Protein AF-A0AAD7YBC1-F1 (afdb_monomer_lite)

Foldseek 3Di:
DDDDDDDDDDPPPPPPPPFPWDWDADPQGIETWTWAAFPVGDIKIKFAFAAQFDQCDDQNFLHATHGDHRDPDYHYRHDHAWAAWAFDPPDPDPPRDIGTDSRFFGKMKMARDPDDPDDAQEDEDDDDDPLGDDFQDQLQFAQNLQNVLGHMYMGTHFHGDCRQADDPCDNSNHGRNRVSSVVSVVVSPPDPDPDPPPDDDDDDPVVCVVVPVPPPDQDDDDFFPAAPDDDDDDDGRYNPVLSVLRGDNPPDDDDDCVDLSVVLSVLSSQQVSCCSVPVASPPDPPAVDHFDDADPVFQWDWDSPSHTDIHGCPPVVVVVVVVCCCVVPPDPPD

Secondary structure (DSSP, 8-state):
--------------------EEEEE-SS-EEEEEEEE-TTSSEEEEEEEEESB----GGGTTSPP-BPPP-SSEEE-SSPPPPBSEE-TT---TT--EE-BS---EEEEEES-SS-SSPPPEEEEE--STTTS--SSHHHH-STTTGGGS-EEEEE----HHHHH-B-SSSSSBS-HHHHHHHHHHTTS------S------S-HHHHHHTTTTTT--------TTTT--SSSS----TTTTHHHH---TTSPPPPTTSHHHHHHHHHHHHHHHHHHHS-S--SSSSS---PPP-TTT-EEEEESSSEEEEESTTHHHHHHHHHHHHHH-----

Organism: Mythimna separata (NCBI:txid271217)

pLDDT: mean 84.93, std 18.84, range [23.16, 98.56]

Structure (mmCIF, N/CA/C/O backbone):
data_AF-A0AAD7YBC1-F1
#
_entry.id   AF-A0AAD7YBC1-F1
#
loop_
_atom_site.group_PDB
_atom_site.id
_atom_site.type_symbol
_atom_site.label_atom_id
_atom_site.label_alt_id
_atom_site.label_comp_id
_atom_site.label_asym_id
_atom_site.label_entity_id
_atom_site.label_seq_id
_atom_site.pdbx_PDB_ins_code
_atom_site.Cartn_x
_atom_site.Cartn_y
_atom_site.Cartn_z
_atom_site.occupancy
_atom_site.B_iso_or_equiv
_atom_site.auth_seq_id
_atom_site.auth_comp_id
_atom_site.auth_asym_id
_atom_site.auth_atom_id
_atom_site.pdbx_PDB_model_num
ATOM 1 N N . MET A 1 1 ? 27.321 60.130 39.658 1.00 33.19 1 MET A N 1
ATOM 2 C CA . MET A 1 1 ? 28.012 58.895 39.227 1.00 33.19 1 MET A CA 1
ATOM 3 C C . MET A 1 1 ? 27.011 57.760 39.325 1.00 33.19 1 MET A C 1
ATOM 5 O O . MET A 1 1 ? 26.545 57.475 40.418 1.00 33.19 1 MET A O 1
ATOM 9 N N . MET A 1 2 ? 26.566 57.264 38.169 1.00 25.28 2 MET A N 1
ATOM 10 C CA . MET A 1 2 ? 25.459 56.312 38.012 1.00 25.28 2 MET A CA 1
ATOM 11 C C . MET A 1 2 ? 25.796 54.939 38.600 1.00 25.28 2 MET A C 1
ATOM 13 O O . MET A 1 2 ? 26.887 54.425 38.373 1.00 25.28 2 MET A O 1
ATOM 17 N N . PHE A 1 3 ? 24.826 54.343 39.295 1.00 23.16 3 PHE A N 1
ATOM 18 C CA . PHE A 1 3 ? 24.833 52.947 39.720 1.00 23.16 3 PHE A CA 1
ATOM 19 C C . PHE A 1 3 ? 23.514 52.262 39.323 1.00 23.16 3 PHE A C 1
ATOM 21 O O . PHE A 1 3 ? 22.440 52.790 39.593 1.00 23.16 3 PHE A O 1
ATOM 28 N N . LEU A 1 4 ? 23.679 51.053 38.765 1.00 24.98 4 LEU A N 1
ATOM 29 C CA . LEU A 1 4 ? 22.795 49.874 38.724 1.00 24.98 4 LEU A CA 1
ATOM 30 C C . LEU A 1 4 ? 21.461 49.897 37.937 1.00 24.98 4 LEU A C 1
ATOM 32 O O . LEU A 1 4 ? 20.504 50.546 38.347 1.00 24.98 4 LEU A O 1
ATOM 36 N N . ARG A 1 5 ? 21.343 49.000 36.934 1.00 24.52 5 ARG A N 1
ATOM 37 C CA . ARG A 1 5 ? 20.486 47.778 36.933 1.00 24.52 5 ARG A CA 1
ATOM 38 C C . ARG A 1 5 ? 20.531 47.022 35.578 1.00 24.52 5 ARG A C 1
ATOM 40 O O . ARG A 1 5 ? 20.617 47.657 34.540 1.00 24.52 5 ARG A O 1
ATOM 47 N N . SER A 1 6 ? 20.493 45.683 35.683 1.00 27.38 6 SER A N 1
ATOM 48 C CA . SER A 1 6 ? 20.140 44.547 34.784 1.00 27.38 6 SER A CA 1
ATOM 49 C C . SER A 1 6 ? 19.597 44.830 33.359 1.00 27.38 6 SER A C 1
ATOM 51 O O . SER A 1 6 ? 18.989 45.863 33.134 1.00 27.38 6 SER A O 1
ATOM 53 N N . VAL A 1 7 ? 19.721 43.951 32.348 1.00 30.03 7 VAL A N 1
ATOM 54 C CA . VAL A 1 7 ? 19.005 42.660 32.173 1.00 30.03 7 VAL A CA 1
ATOM 55 C C . VAL A 1 7 ? 19.644 41.845 31.023 1.00 30.03 7 VAL A C 1
ATOM 57 O O . VAL A 1 7 ? 19.957 42.394 29.971 1.00 30.03 7 VAL A O 1
ATOM 60 N N . ILE A 1 8 ? 19.796 40.529 31.221 1.00 32.09 8 ILE A N 1
ATOM 61 C CA . ILE A 1 8 ? 20.100 39.522 30.188 1.00 32.09 8 ILE A CA 1
ATOM 62 C C . ILE A 1 8 ? 18.817 39.263 29.387 1.00 32.09 8 ILE A C 1
ATOM 64 O O . ILE A 1 8 ? 17.818 38.847 29.969 1.00 32.09 8 ILE A O 1
ATOM 68 N N . SER A 1 9 ? 18.838 39.503 28.074 1.00 27.94 9 SER A N 1
ATOM 69 C CA . SER A 1 9 ? 17.753 39.111 27.167 1.00 27.94 9 SER A CA 1
ATOM 70 C C . SER A 1 9 ? 18.092 37.761 26.539 1.00 27.94 9 SER A C 1
ATOM 72 O O . SER A 1 9 ? 18.926 37.672 25.639 1.00 27.94 9 SER A O 1
ATOM 74 N N . LEU A 1 10 ? 17.477 36.703 27.067 1.00 28.39 10 LEU A N 1
ATOM 75 C CA . LEU A 1 10 ? 17.438 35.379 26.459 1.00 28.39 10 LEU A CA 1
ATOM 76 C C . LEU A 1 10 ? 16.284 35.398 25.445 1.00 28.39 10 LEU A C 1
ATOM 78 O O . LEU A 1 10 ? 15.119 35.326 25.832 1.00 28.39 10 LEU A O 1
ATOM 82 N N . CYS A 1 11 ? 16.593 35.558 24.156 1.00 28.73 11 CYS A N 1
ATOM 83 C CA . CYS A 1 11 ? 15.607 35.351 23.095 1.00 28.73 11 CYS A CA 1
ATOM 84 C C . CYS A 1 11 ? 15.315 33.853 22.993 1.00 28.73 11 CYS A C 1
ATOM 86 O O . CYS A 1 11 ? 16.065 33.104 22.373 1.00 28.73 11 CYS A O 1
ATOM 88 N N . LEU A 1 12 ? 14.226 33.426 23.630 1.00 32.25 12 LEU A N 1
ATOM 89 C CA . LEU A 1 12 ? 13.580 32.157 23.337 1.00 32.25 12 LEU A CA 1
ATOM 90 C C . LEU A 1 12 ? 12.917 32.314 21.960 1.00 32.25 12 LEU A C 1
ATOM 92 O O . LEU A 1 12 ? 11.892 32.984 21.835 1.00 32.25 12 LEU A O 1
ATOM 96 N N . ALA A 1 13 ? 13.525 31.754 20.917 1.00 31.73 13 ALA A N 1
ATOM 97 C CA . ALA A 1 13 ? 12.828 31.543 19.657 1.00 31.73 13 ALA A CA 1
ATOM 98 C C . ALA A 1 13 ? 11.795 30.433 19.896 1.00 31.73 13 ALA A C 1
ATOM 100 O O . ALA A 1 13 ? 12.114 29.250 19.846 1.00 31.73 13 ALA A O 1
ATOM 101 N N . LEU A 1 14 ? 10.568 30.827 20.234 1.00 32.38 14 LEU A N 1
ATOM 102 C CA . LEU A 1 14 ? 9.406 29.961 20.086 1.00 32.38 14 LEU A CA 1
ATOM 103 C C . LEU A 1 14 ? 9.185 29.792 18.582 1.00 32.38 14 LEU A C 1
ATOM 105 O O . LEU A 1 14 ? 8.675 30.694 17.918 1.00 32.38 14 LEU A O 1
ATOM 109 N N . SER A 1 15 ? 9.613 28.655 18.041 1.00 31.83 15 SER A N 1
ATOM 110 C CA . SER A 1 15 ? 9.090 28.160 16.776 1.00 31.83 15 SER A CA 1
ATOM 111 C C . SER A 1 15 ? 7.627 27.805 17.023 1.00 31.83 15 SER A C 1
ATOM 113 O O . SER A 1 15 ? 7.295 26.810 17.658 1.00 31.83 15 SER A O 1
ATOM 115 N N . VAL A 1 16 ? 6.734 28.690 16.589 1.00 32.28 16 VAL A N 1
ATOM 116 C CA . VAL A 1 16 ? 5.313 28.373 16.489 1.00 32.28 16 VAL A CA 1
ATOM 117 C C . VAL A 1 16 ? 5.182 27.524 15.232 1.00 32.28 16 VAL A C 1
ATOM 119 O O . VAL A 1 16 ? 5.100 28.059 14.130 1.00 32.28 16 VAL A O 1
ATOM 122 N N . THR A 1 17 ? 5.224 26.200 15.376 1.00 37.84 17 THR A N 1
ATOM 123 C CA . THR A 1 17 ? 4.717 25.302 14.338 1.00 37.84 17 THR A CA 1
ATOM 124 C C . THR A 1 17 ? 3.203 25.481 14.324 1.00 37.84 17 THR A C 1
ATOM 126 O O . THR A 1 17 ? 2.473 24.937 15.148 1.00 37.84 17 THR A O 1
ATOM 129 N N . SER A 1 18 ? 2.713 26.352 13.446 1.00 42.12 18 SER A N 1
ATOM 130 C CA . SER A 1 18 ? 1.278 26.473 13.208 1.00 42.12 18 SER A CA 1
ATOM 131 C C . SER A 1 18 ? 0.838 25.240 12.424 1.00 42.12 18 SER A C 1
ATOM 133 O O . SER A 1 18 ? 0.789 25.293 11.197 1.00 42.12 18 SER A O 1
ATOM 135 N N . SER A 1 19 ? 0.535 24.129 13.105 1.00 53.09 19 SER A N 1
ATOM 136 C CA . SER A 1 19 ? -0.196 23.032 12.467 1.00 53.09 19 SER A CA 1
ATOM 137 C C . SER A 1 19 ? -1.555 23.595 12.063 1.00 53.09 19 SER A C 1
ATOM 139 O O . SER A 1 19 ? -2.405 23.875 12.916 1.00 53.09 19 SER A O 1
ATOM 141 N N . THR A 1 20 ? -1.745 23.859 10.774 1.00 68.38 20 THR A N 1
ATOM 142 C CA . THR A 1 20 ? -3.050 24.291 10.280 1.00 68.38 20 THR A CA 1
ATOM 143 C C . THR A 1 20 ? -3.984 23.102 10.453 1.00 68.38 20 THR A C 1
ATOM 145 O O . THR A 1 20 ? -3.765 22.049 9.865 1.00 68.38 20 THR A O 1
ATOM 148 N N . VAL A 1 21 ? -4.966 23.250 11.338 1.00 73.44 21 VAL A N 1
ATOM 149 C CA . VAL A 1 21 ? -5.981 22.232 11.609 1.00 73.44 21 VAL A CA 1
ATOM 150 C C . VAL A 1 21 ? -6.846 22.066 10.361 1.00 73.44 21 VAL A C 1
ATOM 152 O O . VAL A 1 21 ? -7.378 23.056 9.855 1.00 73.44 21 VAL A O 1
ATOM 155 N N . VAL A 1 22 ? -6.993 20.834 9.871 1.00 91.69 22 VAL A N 1
ATOM 156 C CA . VAL A 1 22 ? -7.759 20.528 8.654 1.00 91.69 22 VAL A CA 1
ATOM 157 C C . VAL A 1 22 ? -8.871 19.558 9.010 1.00 91.69 22 VAL A C 1
ATOM 159 O O . VAL A 1 22 ? -8.610 18.473 9.520 1.00 91.69 22 VAL A O 1
ATOM 162 N N . GLN A 1 23 ? -10.119 19.954 8.755 1.00 95.50 23 GLN A N 1
ATOM 163 C CA . GLN A 1 23 ? -11.289 19.138 9.065 1.00 95.50 23 GLN A CA 1
ATOM 164 C C . GLN A 1 23 ? -12.006 18.685 7.796 1.00 95.50 23 GLN A C 1
ATOM 166 O O . GLN A 1 23 ? -12.307 19.500 6.924 1.00 95.50 23 GLN A O 1
ATOM 171 N N . VAL A 1 24 ? -12.315 17.391 7.722 1.00 93.38 24 VAL A N 1
ATOM 172 C CA . VAL A 1 24 ? -13.039 16.764 6.608 1.00 93.38 24 VAL A CA 1
ATOM 173 C C . VAL A 1 24 ? -14.254 16.025 7.159 1.00 93.38 24 VAL A C 1
ATOM 175 O O . VAL A 1 24 ? -14.188 15.385 8.208 1.00 93.38 24 VAL A O 1
ATOM 178 N N . ARG A 1 25 ? -15.392 16.136 6.467 1.00 92.50 25 ARG A N 1
ATOM 179 C CA . ARG A 1 25 ? -16.616 15.400 6.802 1.00 92.50 25 ARG A CA 1
ATOM 180 C C . ARG A 1 25 ? -16.673 14.105 5.993 1.00 92.50 25 ARG A C 1
ATOM 182 O O . ARG A 1 25 ? -16.645 14.161 4.770 1.00 92.50 25 ARG A O 1
ATOM 189 N N . VAL A 1 26 ? -16.812 12.987 6.697 1.00 88.88 26 VAL A N 1
ATOM 190 C CA . VAL A 1 26 ? -17.071 11.643 6.160 1.00 88.88 26 VAL A CA 1
ATOM 191 C C . VAL A 1 26 ? -18.466 11.171 6.594 1.00 88.88 26 VAL A C 1
ATOM 193 O O . VAL A 1 26 ? -19.178 11.899 7.298 1.00 88.88 26 VAL A O 1
ATOM 196 N N . ASN A 1 27 ? -18.882 9.975 6.173 1.00 85.06 27 ASN A N 1
ATOM 197 C CA . ASN A 1 27 ? -20.201 9.427 6.508 1.00 85.06 27 ASN A CA 1
ATOM 198 C C . ASN A 1 27 ? -20.366 9.213 8.021 1.00 85.06 27 ASN A C 1
ATOM 200 O O . ASN A 1 27 ? -21.425 9.491 8.584 1.00 85.06 27 ASN A O 1
ATOM 204 N N . GLU A 1 28 ? -19.296 8.786 8.687 1.00 90.06 28 GLU A N 1
ATOM 205 C CA . GLU A 1 28 ? -19.275 8.438 10.103 1.00 90.06 28 GLU A CA 1
ATOM 206 C C . GLU A 1 28 ? -19.092 9.662 11.016 1.00 90.06 28 GLU A C 1
ATOM 208 O O . GLU A 1 28 ? -19.374 9.581 12.209 1.00 90.06 28 GLU A O 1
ATOM 213 N N . GLY A 1 29 ? -18.659 10.817 10.496 1.00 94.12 29 GLY A N 1
ATOM 214 C CA . GLY A 1 29 ? -18.461 12.016 11.312 1.00 94.12 29 GLY A CA 1
ATOM 215 C C . GLY A 1 2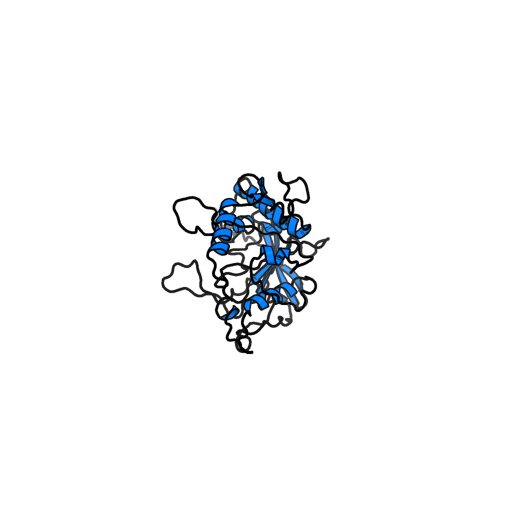9 ? -17.505 13.045 10.713 1.00 94.12 29 GLY A C 1
ATOM 216 O O . GLY A 1 29 ? -17.331 13.143 9.501 1.00 94.12 29 GLY A O 1
ATOM 217 N N . ILE A 1 30 ? -16.907 13.871 11.576 1.00 97.19 30 ILE A N 1
ATOM 218 C CA . ILE A 1 30 ? -15.866 14.835 11.189 1.00 97.19 30 ILE A CA 1
ATOM 219 C C . ILE A 1 30 ? -14.514 14.307 11.670 1.00 97.19 30 ILE A C 1
ATOM 221 O O . ILE A 1 30 ? -14.384 13.928 12.837 1.00 97.19 30 ILE A O 1
ATOM 225 N N . LEU A 1 31 ? -13.527 14.308 10.780 1.00 96.81 31 LEU A N 1
ATOM 226 C CA . LEU A 1 31 ? -12.125 14.011 11.062 1.00 96.81 31 LEU A CA 1
ATOM 227 C C . LEU A 1 31 ? -11.328 15.309 11.128 1.00 96.81 31 LEU A C 1
ATOM 229 O O . LEU A 1 31 ? -11.572 16.220 10.340 1.00 96.81 31 LEU A O 1
ATOM 233 N N . GLU A 1 32 ? -10.361 15.371 12.034 1.00 97.94 32 GLU A N 1
ATOM 234 C CA . GLU A 1 32 ? -9.361 16.430 12.118 1.00 97.94 32 GLU A CA 1
ATOM 235 C C . GLU A 1 32 ? -7.974 15.851 11.855 1.00 97.94 32 GLU A C 1
ATOM 237 O O . GLU A 1 32 ? -7.426 15.158 12.711 1.00 97.94 32 GLU A O 1
ATOM 242 N N . GLY A 1 33 ? -7.429 16.147 10.680 1.00 96.88 33 GLY A N 1
ATOM 243 C CA . GLY A 1 33 ? -6.064 15.816 10.285 1.00 96.88 33 GLY A CA 1
ATOM 244 C C . GLY A 1 33 ? -5.133 17.021 10.388 1.00 96.88 33 GLY A C 1
ATOM 245 O O . GLY A 1 33 ? -5.416 18.010 11.078 1.00 96.88 33 GLY A O 1
ATOM 246 N N . GLU A 1 34 ? -4.023 16.954 9.664 1.00 95.94 34 GLU A N 1
ATOM 247 C CA . GLU A 1 34 ? -2.992 17.990 9.663 1.00 95.94 34 GLU A CA 1
ATOM 248 C C . GLU A 1 34 ? -2.410 18.235 8.266 1.00 95.94 34 GLU A C 1
ATOM 250 O O . GLU A 1 34 ? -2.417 17.363 7.399 1.00 95.94 34 GLU A O 1
ATOM 255 N N . LEU A 1 35 ? -1.917 19.457 8.053 1.00 96.75 35 LEU A N 1
ATOM 256 C CA . LEU A 1 35 ? -1.060 19.798 6.922 1.00 96.75 35 LEU A CA 1
ATOM 257 C C . LEU A 1 35 ? 0.399 19.556 7.325 1.00 96.75 35 LEU A C 1
ATOM 259 O O . LEU A 1 35 ? 0.879 20.160 8.286 1.00 96.75 35 LEU A O 1
ATOM 263 N N . VAL A 1 36 ? 1.089 18.703 6.578 1.00 95.81 36 VAL A N 1
ATOM 264 C CA . VAL A 1 36 ? 2.450 18.237 6.848 1.00 95.81 36 VAL A CA 1
ATOM 265 C C . VAL A 1 36 ? 3.403 18.758 5.777 1.00 95.81 36 VAL A C 1
ATOM 267 O O . VAL A 1 36 ? 3.127 18.648 4.580 1.00 95.81 36 VAL A O 1
ATOM 270 N N . ASP A 1 37 ? 4.547 19.292 6.203 1.00 95.69 37 ASP A N 1
ATOM 271 C CA . ASP A 1 37 ? 5.648 19.637 5.304 1.00 95.69 37 ASP A CA 1
ATOM 272 C C . ASP A 1 37 ? 6.293 18.361 4.750 1.00 95.69 37 ASP A C 1
ATOM 274 O O . ASP A 1 37 ? 6.633 17.432 5.487 1.00 95.69 37 ASP A O 1
ATOM 278 N N . ASN A 1 38 ? 6.491 18.309 3.435 1.00 95.06 38 ASN A N 1
ATOM 279 C CA . ASN A 1 38 ? 7.191 17.206 2.798 1.00 95.06 38 ASN A CA 1
ATOM 280 C C . ASN A 1 38 ? 8.689 17.526 2.720 1.00 95.06 38 ASN A C 1
ATOM 282 O O . ASN A 1 38 ? 9.091 18.517 2.112 1.00 95.06 38 ASN A O 1
ATOM 286 N N . GLU A 1 39 ? 9.529 16.662 3.291 1.00 92.38 39 GLU A N 1
ATOM 287 C CA . GLU A 1 39 ? 10.995 16.794 3.251 1.00 92.38 39 GLU A CA 1
ATOM 288 C C . GLU A 1 39 ? 11.557 16.786 1.825 1.00 92.38 39 GLU A C 1
ATOM 290 O O . GLU A 1 39 ? 12.625 17.343 1.579 1.00 92.38 39 GLU A O 1
ATOM 295 N N . TYR A 1 40 ? 10.812 16.219 0.875 1.00 93.38 40 TYR A N 1
ATOM 296 C CA . TYR A 1 40 ? 11.138 16.249 -0.544 1.00 93.38 40 TYR A CA 1
ATOM 297 C C . TYR A 1 40 ? 10.487 17.422 -1.310 1.00 93.38 40 TYR A C 1
ATOM 299 O O . TYR A 1 40 ? 10.475 17.441 -2.542 1.00 93.38 40 TYR A O 1
ATOM 307 N N . GLY A 1 41 ? 9.943 18.405 -0.587 1.00 92.00 41 GLY A N 1
ATOM 308 C CA . GLY A 1 41 ? 9.345 19.628 -1.117 1.00 92.00 41 GLY A CA 1
ATOM 309 C C . GLY A 1 41 ? 7.815 19.605 -1.184 1.00 92.00 41 GLY A C 1
ATOM 310 O O . GLY A 1 41 ? 7.197 18.603 -1.541 1.00 92.00 41 GLY A O 1
ATOM 311 N N . GLY A 1 42 ? 7.208 20.757 -0.882 1.00 94.25 42 GLY A N 1
ATOM 312 C CA . GLY A 1 42 ? 5.755 20.935 -0.840 1.00 94.25 42 GLY A CA 1
ATOM 313 C C . GLY A 1 42 ? 5.141 20.527 0.500 1.00 94.25 42 GLY A C 1
ATOM 314 O O . GLY A 1 42 ? 5.840 20.358 1.497 1.00 94.25 42 GLY A O 1
ATOM 315 N N . THR A 1 43 ? 3.820 20.383 0.512 1.00 96.56 43 THR A N 1
ATOM 316 C CA . THR A 1 43 ? 3.033 19.964 1.678 1.00 96.56 43 THR A CA 1
ATOM 317 C C . THR A 1 43 ? 1.988 18.940 1.257 1.00 96.56 43 THR A C 1
ATOM 319 O O . THR A 1 43 ? 1.590 18.913 0.095 1.00 96.56 43 THR A O 1
ATOM 322 N N . TYR A 1 44 ? 1.506 18.137 2.196 1.00 97.00 44 TYR A N 1
ATOM 323 C CA . TYR A 1 44 ? 0.378 17.228 1.995 1.00 97.00 44 TYR A CA 1
ATOM 324 C C . TYR A 1 44 ? -0.487 17.170 3.252 1.00 97.00 44 TYR A C 1
ATOM 326 O O . TYR A 1 44 ? -0.050 17.546 4.336 1.00 97.00 44 TYR A O 1
ATOM 334 N N . PHE A 1 45 ? -1.718 16.702 3.114 1.00 97.62 45 PHE A N 1
ATOM 335 C CA . PHE A 1 45 ? -2.635 16.473 4.220 1.00 97.62 45 PHE A CA 1
ATOM 336 C C . PHE A 1 45 ? -2.544 15.021 4.685 1.00 97.62 45 PHE A C 1
ATOM 338 O O . PHE A 1 45 ? -2.533 14.113 3.850 1.00 97.62 45 PHE A O 1
ATOM 345 N N . SER A 1 46 ? -2.513 14.798 5.997 1.00 97.38 46 SER A N 1
ATOM 346 C CA . SER A 1 46 ? -2.564 13.468 6.608 1.00 97.38 46 SER A CA 1
ATOM 347 C C . SER A 1 46 ? -3.782 13.323 7.521 1.00 97.38 46 SER A C 1
ATOM 349 O O . SER A 1 46 ? -4.161 14.241 8.254 1.00 97.38 46 SER A O 1
ATOM 351 N N . PHE A 1 47 ? -4.389 12.138 7.475 1.00 98.06 47 PHE A N 1
ATOM 352 C CA . PHE A 1 47 ? -5.433 11.693 8.389 1.00 98.06 47 PHE A CA 1
ATOM 353 C C . PHE A 1 47 ? -5.112 10.263 8.825 1.00 98.06 47 PHE A C 1
ATOM 355 O O . PHE A 1 47 ? -5.100 9.347 8.010 1.00 98.06 47 PHE A O 1
ATOM 362 N N . LEU A 1 48 ? -4.818 10.067 10.101 1.00 98.38 48 LEU A N 1
ATOM 363 C CA . LEU A 1 48 ? -4.263 8.838 10.661 1.00 98.38 48 LEU A CA 1
ATOM 364 C C . LEU A 1 48 ? -5.253 8.186 11.629 1.00 98.38 48 LEU A C 1
ATOM 366 O O . LEU A 1 48 ? -6.058 8.876 12.256 1.00 98.38 48 LEU A O 1
ATOM 370 N N . GLY A 1 49 ? -5.194 6.860 11.769 1.00 98.06 49 GLY A N 1
ATOM 371 C CA . GLY A 1 49 ? -5.964 6.153 12.800 1.00 98.06 49 GLY A CA 1
ATOM 372 C C . GLY A 1 49 ? -7.487 6.252 12.631 1.00 98.06 49 GLY A C 1
ATOM 373 O O . GLY A 1 49 ? -8.230 6.339 13.618 1.00 98.06 49 GLY A O 1
ATOM 374 N N . ILE A 1 50 ? -7.972 6.257 11.386 1.00 98.00 50 ILE A N 1
ATOM 375 C CA . ILE A 1 50 ? -9.403 6.320 11.070 1.00 98.00 50 ILE A CA 1
ATOM 376 C C . ILE A 1 50 ? -10.001 4.909 11.189 1.00 98.00 50 ILE A C 1
ATOM 378 O O . ILE A 1 50 ? -9.549 4.014 10.477 1.00 98.00 50 ILE A O 1
ATOM 382 N N . PRO A 1 51 ? -10.998 4.666 12.059 1.00 97.44 51 PRO A N 1
ATOM 383 C CA . PRO A 1 51 ? -11.596 3.344 12.206 1.00 97.44 51 PRO A CA 1
ATOM 384 C C . PRO A 1 51 ? -12.498 3.032 11.011 1.00 97.44 51 PRO A C 1
ATOM 386 O O . PRO A 1 51 ? -13.499 3.719 10.791 1.00 97.44 51 PRO A O 1
ATOM 389 N N . TYR A 1 52 ? -12.186 1.967 10.276 1.00 96.12 52 TYR A N 1
ATOM 390 C CA . TYR A 1 52 ? -13.052 1.473 9.199 1.00 96.12 52 TYR A CA 1
ATOM 391 C C . TYR A 1 52 ? -13.990 0.349 9.665 1.00 96.12 52 TYR A C 1
ATOM 393 O O . TYR A 1 52 ? -14.969 0.025 8.994 1.00 96.12 52 TYR A O 1
ATOM 401 N N . ALA A 1 53 ? -13.731 -0.225 10.842 1.00 96.44 53 ALA A N 1
ATOM 402 C CA . ALA A 1 53 ? -14.550 -1.271 11.436 1.00 96.44 53 ALA A CA 1
ATOM 403 C C . ALA A 1 53 ? -14.724 -1.070 12.947 1.00 96.44 53 ALA A C 1
ATOM 405 O O . ALA A 1 53 ? -14.014 -0.293 13.586 1.00 96.44 53 ALA A O 1
ATOM 406 N N . GLN A 1 54 ? -15.685 -1.785 13.528 1.00 97.44 54 GLN A N 1
ATOM 407 C CA . GLN A 1 54 ? -15.776 -1.945 14.978 1.00 97.44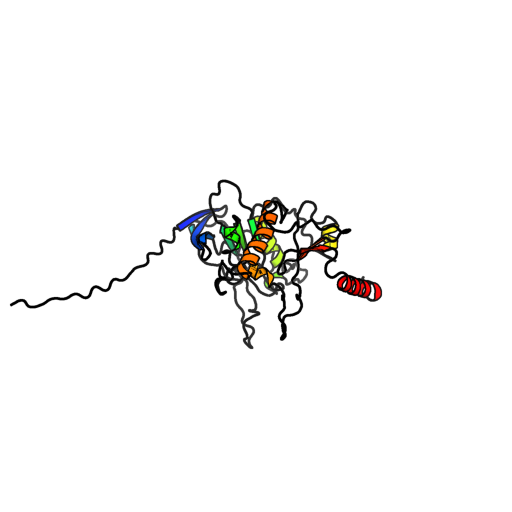 54 GLN A CA 1
ATOM 408 C C . GLN A 1 54 ? -14.590 -2.769 15.506 1.00 97.44 54 GLN A C 1
ATOM 410 O O . GLN A 1 54 ? -14.137 -3.679 14.806 1.00 97.44 54 GLN A O 1
ATOM 415 N N . PRO A 1 55 ? -14.131 -2.521 16.749 1.00 98.12 55 PRO A N 1
ATOM 416 C CA . PRO A 1 55 ? -13.064 -3.306 17.360 1.00 98.12 55 PRO A CA 1
ATOM 417 C C . PRO A 1 55 ? -13.411 -4.808 17.372 1.00 98.12 55 PRO A C 1
ATOM 419 O O . PRO A 1 55 ? -14.429 -5.185 17.962 1.00 98.12 55 PRO A O 1
ATOM 422 N N . PRO A 1 56 ? -12.596 -5.690 16.764 1.00 97.62 56 PRO A N 1
ATOM 423 C CA . PRO A 1 56 ? -12.871 -7.124 16.652 1.00 97.62 56 PRO A CA 1
ATOM 424 C C . PRO A 1 56 ? -12.547 -7.890 17.951 1.00 97.62 56 PRO A C 1
ATOM 426 O O . PRO A 1 56 ? -11.924 -8.950 17.935 1.00 97.62 56 PRO A O 1
ATOM 429 N N . VAL A 1 57 ? -12.976 -7.351 19.092 1.00 97.94 57 VAL A N 1
ATOM 430 C CA . VAL A 1 57 ? -12.726 -7.880 20.440 1.00 97.94 57 VAL A CA 1
ATOM 431 C C . VAL A 1 57 ? -13.920 -8.668 20.973 1.00 97.94 57 VAL A C 1
ATOM 433 O O . VAL A 1 57 ? -15.055 -8.512 20.520 1.00 97.94 57 VAL A O 1
ATOM 436 N N . GLY A 1 58 ? -13.682 -9.500 21.992 1.00 96.25 58 GLY A N 1
ATOM 437 C CA . GLY A 1 58 ? -14.747 -10.228 22.687 1.00 96.25 58 GLY A CA 1
ATOM 438 C C . GLY A 1 58 ? -15.554 -11.109 21.732 1.00 96.25 58 GLY A C 1
ATOM 439 O O . GLY A 1 58 ? -14.989 -11.969 21.062 1.00 96.25 58 GLY A O 1
ATOM 440 N N . ASP A 1 59 ? -16.864 -10.873 21.649 1.00 96.00 59 ASP A N 1
ATOM 441 C CA . ASP A 1 59 ? -17.779 -11.655 20.806 1.00 96.00 59 ASP A CA 1
ATOM 442 C C . ASP A 1 59 ? -17.564 -11.451 19.297 1.00 96.00 59 ASP A C 1
ATOM 444 O O . ASP A 1 59 ? -18.100 -12.234 18.508 1.00 96.00 59 ASP A O 1
ATOM 448 N N . LEU A 1 60 ? -16.811 -10.421 18.890 1.00 97.06 60 LEU A N 1
ATOM 449 C CA . LEU A 1 60 ? -16.427 -10.163 17.496 1.00 97.06 60 LEU A CA 1
ATOM 450 C C . LEU A 1 60 ? -15.088 -10.811 17.114 1.00 97.06 60 LEU A C 1
ATOM 452 O O . LEU A 1 60 ? -14.726 -10.817 15.934 1.00 97.06 60 LEU A O 1
ATOM 456 N N . ARG A 1 61 ? -14.362 -11.392 18.079 1.00 97.50 61 ARG A N 1
ATOM 457 C CA . ARG A 1 61 ? -13.096 -12.079 17.808 1.00 97.50 61 ARG A CA 1
ATOM 458 C C . ARG A 1 61 ? -13.319 -13.227 16.819 1.00 97.50 61 ARG A C 1
ATOM 460 O O . ARG A 1 61 ? -14.285 -13.973 16.950 1.00 97.50 61 ARG A O 1
ATOM 467 N N . PHE A 1 62 ? -12.424 -13.348 15.835 1.00 96.62 62 PHE A N 1
ATOM 468 C CA . PHE A 1 62 ? -12.456 -14.314 14.716 1.00 96.62 62 PHE A CA 1
ATOM 469 C C . PHE A 1 62 ? -13.604 -14.169 13.705 1.00 96.62 62 PHE A C 1
ATOM 471 O O . PHE A 1 62 ? -13.583 -14.817 12.659 1.00 96.62 62 PHE A O 1
ATOM 478 N N . LYS A 1 63 ? -14.597 -13.315 13.969 1.00 95.00 63 LYS A N 1
ATOM 479 C CA . LYS A 1 63 ? -15.737 -13.114 13.069 1.00 95.00 63 LYS A CA 1
ATOM 480 C C . LYS A 1 63 ? -15.419 -12.105 11.973 1.00 95.00 63 LYS A C 1
ATOM 482 O O . LYS A 1 63 ? -14.463 -11.333 12.072 1.00 95.00 63 LYS A O 1
ATOM 487 N N . ALA A 1 64 ? -16.258 -12.089 10.938 1.00 94.81 64 ALA A N 1
ATOM 488 C CA . ALA A 1 64 ? -16.234 -11.041 9.924 1.00 94.81 64 ALA A CA 1
ATOM 489 C C . ALA A 1 64 ? -16.340 -9.649 10.585 1.00 94.81 64 ALA A C 1
ATOM 491 O O . ALA A 1 64 ? -17.137 -9.488 11.521 1.00 94.81 64 ALA A O 1
ATOM 492 N N . PRO A 1 65 ? -15.548 -8.663 10.132 1.00 96.25 65 PRO A N 1
ATOM 493 C CA . PRO A 1 65 ? -15.584 -7.325 10.698 1.00 96.25 65 PRO A CA 1
ATOM 494 C C . PRO A 1 65 ? -16.949 -6.682 10.465 1.00 96.25 65 PRO A C 1
ATOM 496 O O . PRO A 1 65 ? -17.669 -7.012 9.522 1.00 96.25 65 PRO A O 1
ATOM 499 N N . GLN A 1 66 ? -17.303 -5.756 11.347 1.00 94.69 66 GLN A N 1
ATOM 500 C CA . GLN A 1 66 ? -18.530 -4.976 11.234 1.00 94.69 66 GLN A CA 1
ATOM 501 C C . GLN A 1 66 ? -18.172 -3.528 10.901 1.00 94.69 66 GLN A C 1
ATOM 503 O O . GLN A 1 66 ? -17.206 -3.029 11.483 1.00 94.69 66 GLN A O 1
ATOM 508 N N . PRO A 1 67 ? -18.931 -2.840 10.026 1.00 92.00 67 PRO A N 1
ATOM 509 C CA . PRO A 1 67 ? -18.699 -1.430 9.720 1.00 92.00 67 PRO A CA 1
ATOM 510 C C . PRO A 1 67 ? -18.601 -0.575 10.985 1.00 92.00 67 PRO A C 1
ATOM 512 O O . PRO A 1 67 ? -19.321 -0.819 11.965 1.00 92.00 67 PRO A O 1
ATOM 515 N N . SER A 1 68 ? -17.711 0.420 10.966 1.00 92.56 68 SER A N 1
ATOM 516 C CA . SER A 1 68 ? -17.572 1.360 12.076 1.00 92.56 68 SER A CA 1
ATOM 517 C C . SER A 1 68 ? -18.874 2.135 12.312 1.00 92.56 68 SER A C 1
ATOM 519 O O . SER A 1 68 ? -19.692 2.352 11.418 1.00 92.56 68 SER A O 1
ATOM 521 N N . THR A 1 69 ? -19.114 2.511 13.568 1.00 91.00 69 THR A N 1
ATOM 522 C CA . THR A 1 69 ? -20.294 3.296 13.939 1.00 91.00 69 THR A CA 1
ATOM 523 C C . THR A 1 69 ? -19.995 4.789 13.830 1.00 91.00 69 THR A C 1
ATOM 525 O O . THR A 1 69 ? -18.909 5.201 14.254 1.00 91.00 69 THR A O 1
ATOM 528 N N . PRO A 1 70 ? -20.957 5.617 13.383 1.00 94.12 70 PRO A N 1
ATOM 529 C CA . PRO A 1 70 ? -20.800 7.063 13.415 1.00 94.12 70 PRO A CA 1
ATOM 530 C C . PRO A 1 70 ? -20.446 7.589 14.810 1.00 94.12 70 PRO A C 1
ATOM 532 O O . PRO A 1 70 ? -20.926 7.070 15.821 1.00 94.12 70 PRO A O 1
ATOM 535 N N . TRP A 1 71 ? -19.632 8.642 14.864 1.00 95.56 71 TRP A N 1
ATOM 536 C CA . TRP A 1 71 ? -19.241 9.324 16.095 1.00 95.56 71 TRP A CA 1
ATOM 537 C C . TRP A 1 71 ? -19.787 10.751 16.151 1.00 95.56 71 TRP A C 1
ATOM 539 O O . TRP A 1 71 ? -19.999 11.420 15.138 1.00 95.56 71 TRP A O 1
ATOM 549 N N . GLU A 1 72 ? -19.994 11.246 17.370 1.00 96.12 72 GLU A N 1
ATOM 550 C CA . GLU A 1 72 ? -20.345 12.645 17.602 1.00 96.12 72 GLU A CA 1
ATOM 551 C C . GLU A 1 72 ? -19.089 13.521 17.713 1.00 96.12 72 GLU A C 1
ATOM 553 O O . GLU A 1 72 ? -18.050 13.105 18.226 1.00 96.12 72 GLU A O 1
ATOM 558 N N . GLY A 1 73 ? -19.201 14.771 17.263 1.00 96.31 73 GLY A N 1
ATOM 559 C CA . GLY A 1 73 ? -18.120 15.751 17.348 1.00 96.31 73 GLY A CA 1
ATOM 560 C C . GLY A 1 73 ? -17.031 15.572 16.287 1.00 96.31 73 GLY A C 1
ATOM 561 O O . GLY A 1 73 ? -17.291 15.136 15.166 1.00 96.31 73 GLY A O 1
ATOM 562 N N . VAL A 1 74 ? -15.816 15.993 16.641 1.00 97.50 74 VAL A N 1
ATOM 563 C CA . VAL A 1 74 ? -14.631 15.963 15.776 1.00 97.50 74 VAL A CA 1
ATOM 564 C C . VAL A 1 74 ? -13.672 14.908 16.314 1.00 97.50 74 VAL A C 1
ATOM 566 O O . VAL A 1 74 ? -13.254 14.985 17.470 1.00 97.50 74 VAL A O 1
ATOM 569 N N . ARG A 1 75 ? -13.322 13.926 15.484 1.00 97.12 75 ARG A N 1
ATOM 570 C CA . ARG A 1 75 ? -12.358 12.878 15.822 1.00 97.12 75 ARG A CA 1
ATOM 571 C C . ARG A 1 75 ? -10.952 13.326 15.438 1.00 97.12 75 ARG A C 1
ATOM 573 O O . ARG A 1 75 ? -10.723 13.733 14.304 1.00 97.12 75 ARG A O 1
ATOM 580 N N . ASN A 1 76 ? -10.017 13.216 16.377 1.00 97.31 76 ASN A N 1
ATOM 581 C CA . ASN A 1 76 ? -8.599 13.430 16.109 1.00 97.31 76 ASN A CA 1
ATOM 582 C C . ASN A 1 76 ? -8.078 12.313 15.188 1.00 97.31 76 ASN A C 1
ATOM 584 O O . ASN A 1 76 ? -8.195 11.139 15.535 1.00 97.31 76 ASN A O 1
ATOM 588 N N . ALA A 1 77 ? -7.529 12.701 14.040 1.00 97.75 77 ALA A N 1
ATOM 589 C CA . ALA A 1 77 ? -6.908 11.838 13.046 1.00 97.75 77 ALA A CA 1
ATOM 590 C C . ALA A 1 77 ? -5.465 12.294 12.755 1.00 97.75 77 ALA A C 1
ATOM 592 O O . ALA A 1 77 ? -5.043 12.367 11.607 1.00 97.75 77 ALA A O 1
ATOM 593 N N . LYS A 1 78 ? -4.710 12.663 13.795 1.00 97.12 78 LYS A N 1
ATOM 594 C CA . LYS A 1 78 ? -3.293 13.078 13.710 1.00 97.12 78 LYS A CA 1
ATOM 595 C C . LYS A 1 78 ? -2.343 12.052 14.329 1.00 97.12 78 LYS A C 1
ATOM 597 O O . LYS A 1 78 ? -1.136 12.249 14.360 1.00 97.12 78 LYS A O 1
ATOM 602 N N . GLU A 1 79 ? -2.887 10.962 14.856 1.00 97.12 79 GLU A N 1
ATOM 603 C CA . GLU A 1 79 ? -2.132 9.893 15.498 1.00 97.12 79 GLU A CA 1
ATOM 604 C C . GLU A 1 79 ? -2.539 8.558 14.884 1.00 97.12 79 GLU A C 1
ATOM 606 O O . GLU A 1 79 ? -3.710 8.332 14.574 1.00 97.12 79 GLU A O 1
ATOM 611 N N . PHE A 1 80 ? -1.567 7.670 14.701 1.00 98.06 80 PHE A N 1
ATOM 612 C CA . PHE A 1 80 ? -1.851 6.323 14.232 1.00 98.06 80 PHE A CA 1
ATOM 613 C C . PHE A 1 80 ? -2.670 5.554 15.269 1.00 98.06 80 PHE A C 1
ATOM 615 O O . PHE A 1 80 ? -2.406 5.624 16.470 1.00 98.06 80 PHE A O 1
ATOM 622 N N . GLY A 1 81 ? -3.624 4.761 14.783 1.00 97.00 81 GLY A N 1
ATOM 623 C CA . GLY A 1 81 ? -4.231 3.705 15.585 1.00 97.00 81 GLY A CA 1
ATOM 624 C C . GLY A 1 81 ? -3.226 2.588 15.876 1.00 97.00 81 GLY A C 1
ATOM 625 O O . GLY A 1 81 ? -2.174 2.485 15.232 1.00 97.00 81 GLY A O 1
ATOM 626 N N . SER A 1 82 ? -3.563 1.728 16.835 1.00 97.44 82 SER A N 1
ATOM 627 C CA . SER A 1 82 ? -2.756 0.553 17.162 1.00 97.44 82 SER A CA 1
ATOM 628 C C . SER A 1 82 ? -2.585 -0.360 15.946 1.00 97.44 82 SER A C 1
ATOM 630 O O . SER A 1 82 ? -3.531 -0.597 15.192 1.00 97.44 82 SER A O 1
ATOM 632 N N . LYS A 1 83 ? -1.378 -0.911 15.778 1.00 96.81 83 LYS A N 1
ATOM 633 C CA . LYS A 1 83 ? -1.145 -2.064 14.896 1.00 96.81 83 LYS A CA 1
ATOM 634 C C . LYS A 1 83 ? -1.954 -3.261 15.398 1.00 96.81 83 LYS A C 1
ATOM 636 O O . LYS A 1 83 ? -2.259 -3.341 16.591 1.00 96.81 83 LYS A O 1
ATOM 641 N N . CYS A 1 84 ? -2.263 -4.210 14.520 1.00 97.94 84 CYS A N 1
ATOM 642 C CA . CYS A 1 84 ? -2.887 -5.456 14.956 1.00 97.94 84 CYS A CA 1
ATOM 643 C C . CYS A 1 84 ? -1.919 -6.303 15.776 1.00 97.94 84 CYS A C 1
ATOM 645 O O . CYS A 1 84 ? -0.711 -6.256 15.549 1.00 97.94 84 CYS A O 1
ATOM 647 N N . THR A 1 85 ? -2.463 -7.061 16.731 1.00 96.31 85 THR A N 1
ATOM 648 C CA . THR A 1 85 ? -1.682 -7.975 17.575 1.00 96.31 85 THR A CA 1
ATOM 649 C C . THR A 1 85 ? -0.831 -8.902 16.710 1.00 96.31 85 THR A C 1
ATOM 651 O O . THR A 1 85 ? -1.372 -9.643 15.890 1.00 96.31 85 THR A O 1
ATOM 654 N N . GLN A 1 86 ? 0.485 -8.866 16.906 1.00 94.31 86 GLN A N 1
ATOM 655 C CA . GLN A 1 86 ? 1.442 -9.579 16.061 1.00 94.31 86 GLN A CA 1
ATOM 656 C C . GLN A 1 86 ? 2.755 -9.875 16.791 1.00 94.31 86 GLN A C 1
ATOM 658 O O . GLN A 1 86 ? 3.008 -9.366 17.889 1.00 94.31 86 GLN A O 1
ATOM 663 N N . TYR A 1 87 ? 3.587 -10.705 16.166 1.00 88.81 87 TYR A N 1
ATOM 664 C CA . TYR A 1 87 ? 4.991 -10.864 16.530 1.00 88.81 87 TYR A CA 1
ATOM 665 C C . TYR A 1 87 ? 5.845 -9.827 15.800 1.00 88.81 87 TYR A C 1
ATOM 667 O O . TYR A 1 87 ? 5.654 -9.586 14.611 1.00 88.81 87 TYR A O 1
ATOM 675 N N . GLU A 1 88 ? 6.813 -9.246 16.499 1.00 84.69 88 GLU A N 1
ATOM 676 C CA . GLU A 1 88 ? 7.793 -8.347 15.892 1.00 84.69 88 GLU A CA 1
ATOM 677 C C . GLU A 1 88 ? 8.911 -9.167 15.228 1.00 84.69 88 GLU A C 1
ATOM 679 O O . GLU A 1 88 ? 9.831 -9.630 15.901 1.00 84.69 88 GLU A O 1
ATOM 684 N N . LEU A 1 89 ? 8.830 -9.370 13.906 1.00 77.44 89 LEU A N 1
ATOM 685 C CA . LEU A 1 89 ? 9.749 -10.251 13.161 1.00 77.44 89 LEU A CA 1
ATOM 686 C C . LEU A 1 89 ? 11.207 -9.768 13.120 1.00 77.44 89 LEU A C 1
ATOM 688 O O . LEU A 1 89 ? 12.110 -10.578 12.922 1.00 77.44 89 LEU A O 1
ATOM 692 N N . PHE A 1 90 ? 11.446 -8.469 13.305 1.00 71.69 90 PHE A N 1
ATOM 693 C CA . PHE A 1 90 ? 12.775 -7.854 13.188 1.00 71.69 90 PHE A CA 1
ATOM 694 C C . PHE A 1 90 ? 13.350 -7.382 14.528 1.00 71.69 90 PHE A C 1
ATOM 696 O O . PHE A 1 90 ? 14.350 -6.663 14.567 1.00 71.69 90 PHE A O 1
ATOM 703 N N . VAL A 1 91 ? 12.728 -7.784 15.638 1.00 72.81 91 VAL A N 1
ATOM 704 C CA . VAL A 1 91 ? 13.259 -7.551 16.981 1.00 72.81 91 VAL A CA 1
ATOM 705 C C . VAL A 1 91 ? 14.036 -8.792 17.402 1.00 72.81 91 VAL A C 1
ATOM 707 O O . VAL A 1 91 ? 13.455 -9.838 17.674 1.00 72.81 91 VAL A O 1
ATOM 710 N N . ASP A 1 92 ? 15.363 -8.663 17.455 1.00 64.44 92 ASP A N 1
ATOM 711 C CA . ASP A 1 92 ? 16.264 -9.710 17.945 1.00 64.44 92 ASP A CA 1
ATOM 712 C C . ASP A 1 92 ? 16.190 -9.786 19.477 1.00 64.44 92 ASP A C 1
ATOM 714 O O . ASP A 1 92 ? 17.028 -9.250 20.210 1.00 64.44 92 ASP A O 1
ATOM 718 N N . ASP A 1 93 ? 15.107 -10.385 19.972 1.00 69.50 93 ASP A N 1
ATOM 719 C CA . ASP A 1 93 ? 15.001 -10.805 21.356 1.00 69.50 93 ASP A CA 1
ATOM 720 C C . ASP A 1 93 ? 14.660 -12.296 21.460 1.00 69.50 93 ASP A C 1
ATOM 722 O O . ASP A 1 93 ? 13.803 -12.830 20.763 1.00 69.50 93 ASP A O 1
ATOM 726 N N . ASP A 1 94 ? 15.313 -13.000 22.388 1.00 64.56 94 ASP A N 1
ATOM 727 C CA . ASP A 1 94 ? 15.093 -14.440 22.623 1.00 64.56 94 ASP A CA 1
ATOM 728 C C . ASP A 1 94 ? 13.655 -14.778 23.098 1.00 64.56 94 ASP A C 1
ATOM 730 O O . ASP A 1 94 ? 13.363 -15.910 23.491 1.00 64.56 94 ASP A O 1
ATOM 734 N N . LYS A 1 95 ? 12.754 -13.789 23.164 1.00 67.88 95 LYS A N 1
ATOM 735 C CA . LYS A 1 95 ? 11.435 -13.883 23.799 1.00 67.88 95 LYS A CA 1
ATOM 736 C C . LYS A 1 95 ? 10.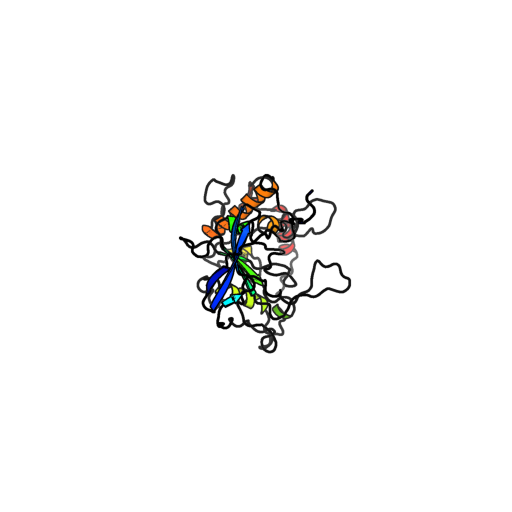278 -13.822 22.809 1.00 67.88 95 LYS A C 1
ATOM 738 O O . LYS A 1 95 ? 9.168 -14.171 23.214 1.00 67.88 95 LYS A O 1
ATOM 743 N N . GLY A 1 96 ? 10.517 -13.415 21.562 1.00 70.44 96 GLY A N 1
ATOM 744 C CA . GLY A 1 96 ? 9.456 -13.190 20.588 1.00 70.44 96 GLY A CA 1
ATOM 745 C C . GLY A 1 96 ? 8.546 -12.058 21.050 1.00 70.44 96 GLY A C 1
ATOM 746 O O . GLY A 1 96 ? 7.394 -12.303 21.427 1.00 70.44 96 GLY A O 1
ATOM 747 N N . THR A 1 97 ? 9.080 -10.833 21.075 1.00 82.38 97 THR A N 1
ATOM 748 C CA . THR A 1 97 ? 8.311 -9.633 21.422 1.00 82.38 97 THR A CA 1
ATOM 749 C C . THR A 1 97 ? 7.013 -9.565 20.616 1.00 82.38 97 THR A C 1
ATOM 751 O O . THR A 1 97 ? 6.987 -9.717 19.395 1.00 82.38 97 THR A O 1
ATOM 754 N N . ARG A 1 98 ? 5.911 -9.341 21.337 1.00 85.12 98 ARG A N 1
ATOM 755 C CA . ARG A 1 98 ? 4.587 -9.100 20.764 1.00 85.12 98 ARG A CA 1
ATOM 756 C C . ARG A 1 98 ? 4.227 -7.635 20.914 1.00 85.12 98 ARG A C 1
ATOM 758 O O . ARG A 1 98 ? 4.533 -7.027 21.942 1.00 85.12 98 ARG A O 1
ATOM 765 N N . SER A 1 99 ? 3.521 -7.110 19.930 1.00 90.81 99 SER A N 1
ATOM 766 C CA . SER A 1 99 ? 3.032 -5.736 19.912 1.00 90.81 99 SER A CA 1
ATOM 767 C C . SER A 1 99 ? 1.599 -5.676 19.386 1.00 90.81 99 SER A C 1
ATOM 769 O O . SER A 1 99 ? 1.015 -6.700 19.021 1.00 90.81 99 SER A O 1
ATOM 771 N N . GLY A 1 100 ? 1.039 -4.466 19.360 1.00 94.25 100 GLY A N 1
ATOM 772 C CA . GLY A 1 100 ? -0.290 -4.193 18.827 1.00 94.25 100 GLY A CA 1
ATOM 773 C C . GLY A 1 100 ? -1.426 -4.403 19.825 1.00 94.25 100 GLY A C 1
ATOM 774 O O . GLY A 1 100 ? -1.213 -4.685 21.005 1.00 94.25 100 GLY A O 1
ATOM 775 N N . ASP A 1 101 ? -2.641 -4.230 19.319 1.00 97.31 101 ASP A N 1
ATOM 776 C CA . ASP A 1 101 ? -3.906 -4.409 20.033 1.00 97.31 101 ASP A CA 1
ATOM 777 C C . ASP A 1 101 ? -4.882 -5.216 19.150 1.00 97.31 101 ASP A C 1
ATOM 779 O O . ASP A 1 101 ? -4.620 -5.451 17.968 1.00 97.31 101 ASP A O 1
ATOM 783 N N . GLU A 1 102 ? -5.981 -5.715 19.712 1.00 98.19 102 GLU A N 1
ATOM 784 C CA . GLU A 1 102 ? -7.074 -6.293 18.921 1.00 98.19 102 GLU A CA 1
ATOM 785 C C . GLU A 1 102 ? -7.971 -5.194 18.335 1.00 98.19 102 GLU A C 1
ATOM 787 O O . GLU A 1 102 ? -8.493 -5.357 17.235 1.00 98.19 102 GLU A O 1
ATOM 792 N N . ASP A 1 103 ? -8.117 -4.057 19.023 1.00 98.25 103 ASP A N 1
ATOM 793 C CA . ASP A 1 103 ? -8.673 -2.834 18.448 1.00 98.25 103 ASP A CA 1
ATOM 794 C C . ASP A 1 103 ? -7.633 -2.196 17.518 1.00 98.25 103 ASP A C 1
ATOM 796 O O . ASP A 1 103 ? -6.831 -1.353 17.925 1.00 98.25 103 ASP A O 1
ATOM 800 N N . CYS A 1 104 ? -7.598 -2.673 16.273 1.00 98.50 104 CYS A N 1
ATOM 801 C CA . CYS A 1 104 ? -6.552 -2.327 15.313 1.00 98.50 104 CYS A CA 1
ATOM 802 C C . CYS A 1 104 ? -7.040 -2.035 13.889 1.00 98.50 104 CYS A C 1
ATOM 804 O O . CYS A 1 104 ? -6.213 -1.735 13.026 1.00 98.50 104 CYS A O 1
ATOM 806 N N . LEU A 1 105 ? -8.349 -2.120 13.623 1.00 98.56 105 LEU A N 1
ATOM 807 C CA . LEU A 1 105 ? -8.939 -1.973 12.285 1.00 98.56 105 LEU A CA 1
ATOM 808 C C . LEU A 1 105 ? -9.046 -0.494 11.879 1.00 98.56 105 LEU A C 1
ATOM 810 O O . LEU A 1 105 ? -10.126 0.098 11.787 1.00 98.56 105 LEU A O 1
ATOM 814 N N . TYR A 1 106 ? -7.870 0.093 11.670 1.00 98.44 106 TYR A N 1
ATOM 815 C CA . TYR A 1 106 ? -7.649 1.484 11.313 1.00 98.44 106 TYR A CA 1
ATOM 816 C C . TYR A 1 106 ? -7.022 1.608 9.924 1.00 98.44 106 TYR A C 1
ATOM 818 O O . TYR A 1 106 ? -6.236 0.757 9.502 1.00 98.44 106 TYR A O 1
ATOM 826 N N . LEU A 1 107 ? -7.339 2.707 9.245 1.00 98.12 107 LEU A N 1
ATOM 827 C CA . LEU A 1 107 ? -6.682 3.143 8.020 1.00 98.12 107 LEU A CA 1
ATOM 828 C C . LEU A 1 107 ? -6.111 4.554 8.168 1.00 98.12 107 LEU A C 1
ATOM 830 O O . LEU A 1 107 ? -6.494 5.310 9.067 1.00 98.12 107 LEU A O 1
ATOM 834 N N . ASN A 1 108 ? -5.205 4.902 7.263 1.00 98.50 108 ASN A N 1
ATOM 835 C CA . ASN A 1 108 ? -4.595 6.219 7.150 1.00 98.50 108 ASN A CA 1
ATOM 836 C C . ASN A 1 108 ? -4.769 6.733 5.719 1.00 98.50 108 ASN A C 1
ATOM 838 O O . ASN A 1 108 ? -4.747 5.948 4.775 1.00 98.50 108 ASN A O 1
ATOM 842 N N . VAL A 1 109 ? -4.937 8.044 5.563 1.00 98.19 109 VAL A N 1
ATOM 843 C CA . VAL A 1 109 ? -5.141 8.719 4.279 1.00 98.19 109 VAL A CA 1
ATOM 844 C C . VAL A 1 109 ? -4.160 9.874 4.152 1.00 98.19 109 VAL A C 1
ATOM 846 O O . VAL A 1 109 ? -4.064 10.723 5.040 1.00 98.19 109 VAL A O 1
ATOM 849 N N . TYR A 1 110 ? -3.480 9.932 3.014 1.00 98.12 110 TYR A N 1
ATOM 850 C CA . TYR A 1 110 ? -2.569 11.006 2.645 1.00 98.12 110 TYR A CA 1
ATOM 851 C C . TYR A 1 110 ? -2.987 11.577 1.297 1.00 98.12 110 TYR A C 1
ATOM 853 O O . TYR A 1 110 ? -3.157 10.828 0.337 1.00 98.12 110 TYR A O 1
ATOM 861 N N . THR A 1 111 ? -3.155 12.893 1.210 1.00 97.19 111 THR A N 1
ATOM 862 C CA . THR A 1 111 ? -3.595 13.555 -0.027 1.00 97.19 111 THR A CA 1
ATOM 863 C C . THR A 1 111 ? -2.874 14.886 -0.230 1.00 97.19 111 THR A C 1
ATOM 865 O O . THR A 1 111 ? -2.652 15.599 0.748 1.00 97.19 111 THR A O 1
ATOM 868 N N . PRO A 1 112 ? -2.508 15.271 -1.465 1.00 96.25 112 PRO A N 1
ATOM 869 C CA . PRO A 1 112 ? -1.969 16.605 -1.735 1.00 96.25 112 PRO A CA 1
ATOM 870 C C . PRO A 1 112 ? -3.038 17.702 -1.604 1.00 96.25 112 PRO A C 1
ATOM 872 O O . PRO A 1 112 ? -2.702 18.851 -1.327 1.00 96.25 112 PRO A O 1
ATOM 875 N N . ASP A 1 113 ? -4.319 17.356 -1.772 1.00 93.19 113 ASP A N 1
ATOM 876 C CA . ASP A 1 113 ? -5.441 18.294 -1.731 1.00 93.19 113 ASP A CA 1
ATOM 877 C C . ASP A 1 113 ? -6.702 17.623 -1.162 1.00 93.19 113 ASP A C 1
ATOM 879 O O . ASP A 1 113 ? -7.064 16.505 -1.533 1.00 93.19 113 ASP A O 1
ATOM 883 N N . VAL A 1 114 ? -7.379 18.303 -0.238 1.00 92.06 114 VAL A N 1
ATOM 884 C CA . VAL A 1 114 ? -8.652 17.856 0.354 1.00 92.06 114 VAL A CA 1
ATOM 885 C C . VAL A 1 114 ? -9.871 18.284 -0.466 1.00 92.06 114 VAL A C 1
ATOM 887 O O . VAL A 1 114 ? -10.976 17.806 -0.213 1.00 92.06 114 VAL A O 1
ATOM 890 N N . GLN A 1 115 ? -9.696 19.196 -1.423 1.00 90.06 115 GLN A N 1
ATOM 891 C CA . GLN A 1 115 ? -10.734 19.689 -2.328 1.00 90.06 115 GLN A CA 1
ATOM 892 C C . GLN A 1 115 ? -10.183 19.849 -3.756 1.00 90.06 115 GLN A C 1
ATOM 894 O O . GLN A 1 115 ? -10.234 20.950 -4.306 1.00 90.06 115 GLN A O 1
ATOM 899 N N . PRO A 1 116 ? -9.671 18.769 -4.377 1.00 90.19 116 PRO A N 1
ATOM 900 C CA . PRO A 1 116 ? -9.070 18.873 -5.696 1.00 90.19 116 PRO A CA 1
ATOM 901 C C . PRO A 1 116 ? -10.117 19.233 -6.759 1.00 90.19 116 PRO A C 1
ATOM 903 O O . PRO A 1 116 ? -11.236 18.715 -6.757 1.00 90.19 116 PRO A O 1
ATOM 906 N N . ASP A 1 117 ? -9.732 20.071 -7.728 1.00 92.31 117 ASP A N 1
ATOM 907 C CA . ASP A 1 117 ? -10.592 20.469 -8.859 1.00 92.31 117 ASP A CA 1
ATOM 908 C C . ASP A 1 117 ? -11.054 19.271 -9.715 1.00 92.31 117 ASP A C 1
ATOM 910 O O . ASP A 1 117 ? -12.064 19.338 -10.423 1.00 92.31 117 ASP A O 1
ATOM 914 N N . LYS A 1 118 ? -10.287 18.174 -9.691 1.00 91.06 118 LYS A N 1
ATOM 915 C CA . LYS A 1 118 ? -10.573 16.904 -10.368 1.00 91.06 118 LYS A CA 1
ATOM 916 C C . LYS A 1 118 ? -10.299 15.739 -9.414 1.00 91.06 118 LYS A C 1
ATOM 918 O O . LYS A 1 118 ? -9.372 15.847 -8.617 1.00 91.06 118 LYS A O 1
ATOM 923 N N . PRO A 1 119 ? -11.025 14.612 -9.525 1.00 89.94 119 PRO A N 1
ATOM 924 C CA . PRO A 1 119 ? -10.707 13.415 -8.753 1.00 89.94 119 PRO A CA 1
ATOM 925 C C . PRO A 1 119 ? -9.248 12.988 -8.950 1.00 89.94 119 PRO A C 1
ATOM 927 O O . PRO A 1 119 ? -8.764 12.933 -10.084 1.00 89.94 119 PRO A O 1
ATOM 930 N N . LEU A 1 120 ? -8.564 12.697 -7.846 1.00 92.06 120 LEU A N 1
ATOM 931 C CA . LEU A 1 120 ? -7.214 12.140 -7.850 1.00 92.06 120 LEU A CA 1
ATOM 932 C C . LEU A 1 120 ? -7.288 10.605 -7.850 1.00 92.06 120 LEU A C 1
ATOM 934 O O . LEU A 1 120 ? -8.218 10.057 -7.253 1.00 92.06 120 LEU A O 1
ATOM 938 N N . PRO A 1 121 ? -6.322 9.901 -8.469 1.00 94.75 121 PRO A N 1
ATOM 939 C CA . PRO A 1 121 ? -6.206 8.454 -8.320 1.00 94.75 121 PRO A CA 1
ATOM 940 C C . PRO A 1 121 ? -6.003 8.079 -6.851 1.00 94.75 121 PRO A C 1
ATOM 942 O O . PRO A 1 121 ? -5.236 8.741 -6.145 1.00 94.75 121 PRO A O 1
ATOM 945 N N . VAL A 1 122 ? -6.666 7.012 -6.408 1.00 95.00 122 VAL A N 1
ATOM 946 C CA . VAL A 1 122 ? -6.497 6.441 -5.069 1.00 95.00 122 VAL A CA 1
ATOM 947 C C . VAL A 1 122 ? -5.622 5.199 -5.186 1.00 95.00 122 VAL A C 1
ATOM 949 O O . VAL A 1 122 ? -5.950 4.271 -5.915 1.00 95.00 122 VAL A O 1
ATOM 952 N N . MET A 1 123 ? -4.507 5.183 -4.465 1.00 96.69 123 MET A N 1
ATOM 953 C CA . MET A 1 123 ? -3.659 4.012 -4.288 1.00 96.69 123 MET A CA 1
ATOM 954 C C . MET A 1 123 ? -3.943 3.422 -2.910 1.00 96.69 123 MET A C 1
ATOM 956 O O . MET A 1 123 ? -3.658 4.052 -1.893 1.00 96.69 123 MET A O 1
ATOM 960 N N . PHE A 1 124 ? -4.529 2.228 -2.882 1.00 96.38 124 PHE A N 1
ATOM 961 C CA . PHE A 1 124 ? -4.904 1.531 -1.656 1.00 96.38 124 PHE A CA 1
ATOM 962 C C . PHE A 1 124 ? -3.883 0.433 -1.343 1.00 96.38 124 PHE A C 1
ATOM 964 O O . PHE A 1 124 ? -3.725 -0.518 -2.104 1.00 96.38 124 PHE A O 1
ATOM 971 N N . TRP A 1 125 ? -3.166 0.578 -0.234 1.00 97.69 125 TRP A N 1
ATOM 972 C CA . TRP A 1 125 ? -2.048 -0.276 0.141 1.00 97.69 125 TRP A CA 1
ATOM 973 C C . TRP A 1 125 ? -2.427 -1.284 1.226 1.00 97.69 125 TRP A C 1
ATOM 975 O O . TRP A 1 125 ? -2.867 -0.918 2.322 1.00 97.69 125 TRP A O 1
ATOM 985 N N . ILE A 1 126 ? -2.175 -2.558 0.926 1.00 97.00 126 ILE A N 1
ATOM 986 C CA . ILE A 1 126 ? -2.312 -3.693 1.838 1.00 97.00 126 ILE A CA 1
ATOM 987 C C . ILE A 1 126 ? -0.901 -4.205 2.130 1.00 97.00 126 ILE A C 1
ATOM 989 O O . ILE A 1 126 ? -0.216 -4.680 1.228 1.00 97.00 126 ILE A O 1
ATOM 993 N N . HIS A 1 127 ? -0.457 -4.095 3.382 1.00 96.94 127 HIS A N 1
ATOM 994 C CA . HIS A 1 127 ? 0.902 -4.488 3.753 1.00 96.94 127 HIS A CA 1
ATOM 995 C C . HIS A 1 127 ? 1.135 -6.005 3.652 1.00 96.94 127 HIS A C 1
ATOM 997 O O . HIS A 1 127 ? 0.218 -6.811 3.851 1.00 96.94 127 HIS A O 1
ATOM 1003 N N . GLY A 1 128 ? 2.394 -6.379 3.404 1.00 93.75 128 GLY A N 1
ATOM 1004 C CA . GLY A 1 128 ? 2.869 -7.763 3.412 1.00 93.75 128 GLY A CA 1
ATOM 1005 C C . GLY A 1 128 ? 3.109 -8.305 4.825 1.00 93.75 128 GLY A C 1
ATOM 1006 O O . GLY A 1 128 ? 2.418 -7.931 5.769 1.00 93.75 128 GLY A O 1
ATOM 1007 N N . GLY A 1 129 ? 4.099 -9.195 4.965 1.00 91.75 129 GLY A N 1
ATOM 1008 C CA . GLY A 1 129 ? 4.471 -9.817 6.246 1.00 91.75 129 GLY A CA 1
ATOM 1009 C C . GLY A 1 129 ? 3.909 -11.226 6.456 1.00 91.75 129 GLY A C 1
ATOM 1010 O O . GLY A 1 129 ? 3.730 -11.665 7.590 1.00 91.75 129 GLY A O 1
ATOM 1011 N N . GLY A 1 130 ? 3.595 -11.938 5.365 1.00 91.25 130 GLY A N 1
ATOM 1012 C CA . GLY A 1 130 ? 3.238 -13.363 5.392 1.00 91.25 130 GLY A CA 1
ATOM 1013 C C . GLY A 1 130 ? 1.976 -13.699 6.190 1.00 91.25 130 GLY A C 1
ATOM 1014 O O . GLY A 1 130 ? 1.843 -14.832 6.642 1.00 91.25 130 GLY A O 1
ATOM 1015 N N . PHE A 1 131 ? 1.081 -12.723 6.392 1.00 94.25 131 PHE A N 1
ATOM 1016 C CA . PHE A 1 131 ? -0.073 -12.795 7.302 1.00 94.25 131 PHE A CA 1
ATOM 1017 C C . PHE A 1 131 ? 0.282 -12.932 8.794 1.00 94.25 131 PHE A C 1
ATOM 1019 O O . PHE A 1 131 ? -0.596 -13.206 9.611 1.00 94.25 131 PHE A O 1
ATOM 1026 N N . VAL A 1 132 ? 1.548 -12.707 9.154 1.00 92.56 132 VAL A N 1
ATOM 1027 C CA . VAL A 1 132 ? 2.101 -12.860 10.509 1.00 92.56 132 VAL A CA 1
ATOM 1028 C C . VAL A 1 132 ? 2.312 -11.507 11.195 1.00 92.56 132 VAL A C 1
ATOM 1030 O O . VAL A 1 132 ? 1.961 -11.321 12.362 1.00 92.56 132 VAL A O 1
ATOM 1033 N N . SER A 1 133 ? 2.876 -10.549 10.464 1.00 93.56 133 SER A N 1
ATOM 1034 C CA . SER A 1 133 ? 3.235 -9.218 10.962 1.00 93.56 133 SER A CA 1
ATOM 1035 C C . SER A 1 133 ? 3.001 -8.146 9.892 1.00 93.56 133 SER A C 1
ATOM 1037 O O . SER A 1 133 ? 2.607 -8.452 8.770 1.00 93.56 133 SER A O 1
ATOM 1039 N N . GLY A 1 134 ? 3.255 -6.889 10.240 1.00 94.56 134 GLY A N 1
ATOM 1040 C CA . GLY A 1 134 ? 3.100 -5.711 9.394 1.00 94.56 134 GLY A CA 1
ATOM 1041 C C . GLY A 1 134 ? 2.004 -4.763 9.890 1.00 94.56 134 GLY A C 1
ATOM 1042 O O . GLY A 1 134 ? 1.202 -5.084 10.774 1.00 94.56 134 GLY A O 1
ATOM 1043 N N . SER A 1 135 ? 1.996 -3.548 9.345 1.00 96.62 135 SER A N 1
ATOM 1044 C CA . SER A 1 135 ? 0.955 -2.550 9.606 1.00 96.62 135 SER A CA 1
ATOM 1045 C C . SER A 1 135 ? 0.903 -1.507 8.499 1.00 96.62 135 SER A C 1
ATOM 1047 O O . SER A 1 135 ? 1.887 -1.314 7.800 1.00 96.62 135 SER A O 1
ATOM 1049 N N . GLY A 1 136 ? -0.195 -0.767 8.384 1.00 96.88 136 GLY A N 1
ATOM 1050 C CA . GLY A 1 136 ? -0.311 0.371 7.469 1.00 96.88 136 GLY A CA 1
ATOM 1051 C C . GLY A 1 136 ? 0.370 1.651 7.965 1.00 96.88 136 GLY A C 1
ATOM 1052 O O . GLY A 1 136 ? 0.031 2.732 7.489 1.00 96.88 136 GLY A O 1
ATOM 1053 N N . GLN A 1 137 ? 1.252 1.586 8.963 1.00 96.00 137 GLN A N 1
ATOM 1054 C CA . GLN A 1 137 ? 1.927 2.772 9.488 1.00 96.00 137 GLN A CA 1
ATOM 1055 C C . GLN A 1 137 ? 3.052 3.247 8.547 1.00 96.00 137 GLN A C 1
ATOM 1057 O O . GLN A 1 137 ? 3.487 2.549 7.631 1.00 96.00 137 GLN A O 1
ATOM 1062 N N . ASP A 1 138 ? 3.499 4.484 8.750 1.00 94.50 138 ASP A N 1
ATOM 1063 C CA . ASP A 1 138 ? 4.546 5.136 7.952 1.00 94.50 138 ASP A CA 1
ATOM 1064 C C . ASP A 1 138 ? 5.971 4.741 8.372 1.00 94.50 138 ASP A C 1
ATOM 1066 O O . ASP A 1 138 ? 6.934 5.250 7.801 1.00 94.50 138 ASP A O 1
ATOM 1070 N N . ASP A 1 139 ? 6.130 3.871 9.369 1.00 91.06 139 ASP A N 1
ATOM 1071 C CA . ASP A 1 139 ? 7.419 3.282 9.726 1.00 91.06 139 ASP A CA 1
ATOM 1072 C C . ASP A 1 139 ? 7.978 2.410 8.599 1.00 91.06 139 ASP A C 1
ATOM 1074 O O . ASP A 1 139 ? 9.192 2.409 8.405 1.00 91.06 139 ASP A O 1
ATOM 1078 N N . GLU A 1 140 ? 7.099 1.789 7.810 1.00 88.12 140 GLU A N 1
ATOM 1079 C CA . GLU A 1 140 ? 7.413 1.107 6.550 1.00 88.12 140 GLU A CA 1
ATOM 1080 C C . GLU A 1 140 ? 6.835 1.856 5.336 1.00 88.12 140 GLU A C 1
ATOM 1082 O O . GLU A 1 140 ? 7.563 2.176 4.395 1.00 88.12 140 GLU A O 1
ATOM 1087 N N . TYR A 1 141 ? 5.545 2.212 5.365 1.00 95.25 141 TYR A N 1
ATOM 1088 C CA . TYR A 1 141 ? 4.797 2.645 4.173 1.00 95.25 141 TYR A CA 1
ATOM 1089 C C . TYR A 1 141 ? 4.513 4.150 4.152 1.00 95.25 141 TYR A C 1
ATOM 1091 O O . TYR A 1 141 ? 3.384 4.598 3.946 1.00 95.25 141 TYR A O 1
ATOM 1099 N N . GLY A 1 142 ? 5.542 4.960 4.409 1.00 95.88 142 GLY A N 1
ATOM 1100 C CA . GLY A 1 142 ? 5.381 6.411 4.496 1.00 95.88 142 GLY A CA 1
ATOM 1101 C C . GLY A 1 142 ? 5.077 7.090 3.147 1.00 95.88 142 GLY A C 1
ATOM 1102 O O . GLY A 1 142 ? 5.576 6.665 2.102 1.00 95.88 142 GLY A O 1
ATOM 1103 N N . PRO A 1 143 ? 4.312 8.199 3.148 1.00 96.69 143 PRO A N 1
ATOM 1104 C CA . PRO A 1 143 ? 3.647 8.727 1.951 1.00 96.69 143 PRO A CA 1
ATOM 1105 C C . PRO A 1 143 ? 4.501 9.662 1.087 1.00 96.69 143 PRO A C 1
ATOM 1107 O O . PRO A 1 143 ? 4.066 10.067 0.007 1.00 96.69 143 PRO A O 1
ATOM 1110 N N . LYS A 1 144 ? 5.675 10.093 1.572 1.00 95.81 144 LYS A N 1
ATOM 1111 C CA . LYS A 1 144 ? 6.324 11.337 1.119 1.00 95.81 144 LYS A CA 1
ATOM 1112 C C . LYS A 1 144 ? 6.723 11.303 -0.361 1.00 95.81 144 LYS A C 1
ATOM 1114 O O . LYS A 1 144 ? 6.749 12.359 -0.992 1.00 95.81 144 LYS A O 1
ATOM 1119 N N . LEU A 1 145 ? 7.024 10.123 -0.907 1.00 96.81 145 LEU A N 1
ATOM 1120 C CA . LEU A 1 145 ? 7.397 9.937 -2.315 1.00 96.81 145 LEU A CA 1
ATOM 1121 C C . LEU A 1 145 ? 6.166 9.906 -3.230 1.00 96.81 145 LEU A C 1
ATOM 1123 O O . LEU A 1 145 ? 6.113 10.647 -4.209 1.00 96.81 145 LEU A O 1
ATOM 1127 N N . LEU A 1 146 ? 5.154 9.104 -2.885 1.00 97.25 146 LEU A N 1
ATOM 1128 C CA . LEU A 1 146 ? 3.951 8.917 -3.702 1.00 97.25 146 LEU A CA 1
ATOM 1129 C C . LEU A 1 146 ? 3.059 10.155 -3.753 1.00 97.25 146 LEU A C 1
ATOM 1131 O O . LEU A 1 146 ? 2.625 10.545 -4.833 1.00 97.25 146 LEU A O 1
ATOM 1135 N N . VAL A 1 147 ? 2.823 10.826 -2.621 1.00 96.56 147 VAL A N 1
ATOM 1136 C CA . VAL A 1 147 ? 1.886 11.966 -2.563 1.00 96.56 147 VAL A CA 1
ATOM 1137 C C . VAL A 1 147 ? 2.316 13.140 -3.457 1.00 96.56 147 VAL A C 1
ATOM 1139 O O . VAL A 1 147 ? 1.488 13.934 -3.891 1.00 96.56 147 VAL A O 1
ATOM 1142 N N . ARG A 1 148 ? 3.610 13.217 -3.807 1.00 95.81 148 ARG A N 1
ATOM 1143 C CA . ARG A 1 148 ? 4.170 14.199 -4.755 1.00 95.81 148 ARG A CA 1
ATOM 1144 C C . ARG A 1 148 ? 3.741 13.978 -6.205 1.00 95.81 148 ARG A C 1
ATOM 1146 O O . ARG A 1 148 ? 4.007 14.833 -7.044 1.00 95.81 148 ARG A O 1
ATOM 1153 N N . LYS A 1 149 ? 3.134 12.833 -6.515 1.00 96.56 149 LYS A N 1
ATOM 1154 C CA . LYS A 1 149 ? 2.677 12.454 -7.856 1.00 96.56 149 LYS A CA 1
ATOM 1155 C C . LYS A 1 149 ? 1.179 12.688 -8.055 1.00 96.56 149 LYS A C 1
ATOM 1157 O O . LYS A 1 149 ? 0.586 12.065 -8.934 1.00 96.56 149 LYS A O 1
ATOM 1162 N N . ASP A 1 150 ? 0.570 13.558 -7.250 1.00 95.69 150 ASP A N 1
ATOM 1163 C CA . ASP A 1 150 ? -0.852 13.908 -7.317 1.00 95.69 150 ASP A CA 1
ATOM 1164 C C . ASP A 1 150 ? -1.780 12.685 -7.217 1.00 95.69 150 ASP A C 1
ATOM 1166 O O . ASP A 1 150 ? -2.650 12.461 -8.067 1.00 95.69 150 ASP A O 1
ATOM 1170 N N . VAL A 1 151 ? -1.552 11.866 -6.188 1.00 96.44 151 VAL A N 1
ATOM 1171 C CA . VAL A 1 151 ? -2.373 10.698 -5.833 1.00 96.44 151 VAL A CA 1
ATOM 1172 C C . VAL A 1 151 ? -2.767 10.746 -4.361 1.00 96.44 151 VAL A C 1
ATOM 1174 O O . VAL A 1 151 ? -2.070 11.342 -3.537 1.00 96.44 151 VAL A O 1
ATOM 1177 N N . ILE A 1 152 ? -3.877 10.092 -4.032 1.00 97.12 152 ILE A N 1
ATOM 1178 C CA . ILE A 1 152 ? -4.277 9.803 -2.656 1.00 97.12 152 ILE A CA 1
ATOM 1179 C C . ILE A 1 152 ? -3.684 8.446 -2.287 1.00 97.12 152 ILE A C 1
ATOM 1181 O O . ILE A 1 152 ? -3.922 7.469 -2.990 1.00 97.12 152 ILE A O 1
ATOM 1185 N N . LEU A 1 153 ? -2.940 8.367 -1.186 1.00 98.19 153 LEU A N 1
ATOM 1186 C CA . LEU A 1 153 ? -2.475 7.099 -0.628 1.00 98.19 153 LEU A CA 1
ATOM 1187 C C . LEU A 1 153 ? -3.351 6.724 0.566 1.00 98.19 153 LEU A C 1
ATOM 1189 O O . LEU A 1 153 ? -3.497 7.514 1.500 1.00 98.19 153 LEU A O 1
ATOM 1193 N N . VAL A 1 154 ? -3.889 5.509 0.548 1.00 98.25 154 VAL A N 1
ATOM 1194 C CA . VAL A 1 154 ? -4.590 4.894 1.676 1.00 98.25 154 VAL A CA 1
ATOM 1195 C C . VAL A 1 154 ? -3.783 3.691 2.139 1.00 98.25 154 VAL A C 1
ATOM 1197 O O . VAL A 1 154 ? -3.444 2.842 1.324 1.00 98.25 154 VAL A O 1
ATOM 1200 N N . THR A 1 155 ? -3.478 3.595 3.428 1.00 98.44 155 THR A N 1
ATOM 1201 C CA . THR A 1 155 ? -2.824 2.419 4.024 1.00 98.44 155 THR A CA 1
ATOM 1202 C C . THR A 1 155 ? -3.713 1.849 5.119 1.00 98.44 155 THR A C 1
ATOM 1204 O O . THR A 1 155 ? -4.367 2.603 5.842 1.00 98.44 155 THR A O 1
ATOM 1207 N N . ILE A 1 156 ? -3.753 0.524 5.263 1.00 98.38 156 ILE A N 1
ATOM 1208 C CA . ILE A 1 156 ? -4.634 -0.134 6.237 1.00 98.38 156 ILE A CA 1
ATOM 1209 C C . ILE A 1 156 ? -3.872 -1.078 7.157 1.00 98.38 156 ILE A C 1
ATOM 1211 O O . ILE A 1 156 ? -2.851 -1.642 6.778 1.00 98.38 156 ILE A O 1
ATOM 1215 N N . ASN A 1 157 ? -4.415 -1.300 8.347 1.00 98.56 157 ASN A N 1
ATOM 1216 C CA . ASN A 1 157 ? -4.158 -2.512 9.119 1.00 98.56 157 ASN A CA 1
ATOM 1217 C C . ASN A 1 157 ? -5.225 -3.561 8.785 1.00 98.56 157 ASN A C 1
ATOM 1219 O O . ASN A 1 157 ? -6.345 -3.191 8.446 1.00 98.56 157 ASN A O 1
ATOM 1223 N N . TYR A 1 158 ? -4.926 -4.847 8.957 1.00 98.50 158 TYR A N 1
ATOM 1224 C CA . TYR A 1 158 ? -5.902 -5.947 8.953 1.00 98.50 158 TYR A CA 1
ATOM 1225 C C . TYR A 1 158 ? -5.480 -7.012 9.975 1.00 98.50 158 TYR A C 1
ATOM 1227 O O . TYR A 1 158 ? -4.310 -7.058 10.359 1.00 98.50 158 TYR A O 1
ATOM 1235 N N . ARG A 1 159 ? -6.405 -7.853 10.467 1.00 98.56 159 ARG A N 1
ATOM 1236 C CA . ARG A 1 159 ? -6.044 -8.881 11.460 1.00 98.56 159 ARG A CA 1
ATOM 1237 C C . ARG A 1 159 ? -5.062 -9.895 10.882 1.00 98.56 159 ARG A C 1
ATOM 1239 O O . ARG A 1 159 ? -5.243 -10.393 9.774 1.00 98.56 159 ARG A O 1
ATOM 1246 N N . LEU A 1 160 ? -4.075 -10.252 11.696 1.00 97.50 160 LEU A N 1
ATOM 1247 C CA . LEU A 1 160 ? -2.984 -11.167 11.369 1.00 97.50 160 LEU A CA 1
ATOM 1248 C C . LEU A 1 160 ? -3.065 -12.433 12.224 1.00 97.50 160 LEU A C 1
ATOM 1250 O O . LEU A 1 160 ? -3.843 -12.514 13.183 1.00 97.50 160 LEU A O 1
ATOM 1254 N N . GLU A 1 161 ? -2.242 -13.417 11.883 1.00 94.00 161 GLU A N 1
ATOM 1255 C CA . GLU A 1 161 ? -2.030 -14.633 12.663 1.00 94.00 161 GLU A CA 1
ATOM 1256 C C . GLU A 1 161 ? -3.337 -15.364 13.003 1.00 94.00 161 GLU A C 1
ATOM 1258 O O . GLU A 1 161 ? -4.317 -15.353 12.255 1.00 94.00 161 GLU A O 1
ATOM 1263 N N . VAL A 1 162 ? -3.378 -15.994 14.177 1.00 95.62 162 VAL A N 1
ATOM 1264 C CA . VAL A 1 162 ? -4.551 -16.654 14.742 1.00 95.62 162 VAL A CA 1
ATOM 1265 C C . VAL A 1 162 ? -5.794 -15.756 14.767 1.00 95.62 162 VAL A C 1
ATOM 1267 O O . VAL A 1 162 ? -6.901 -16.261 14.617 1.00 95.62 162 VAL A O 1
ATOM 1270 N N . LEU A 1 163 ? -5.658 -14.436 14.929 1.00 97.06 163 LEU A N 1
ATOM 1271 C CA . LEU A 1 163 ? -6.817 -13.539 15.004 1.00 97.06 163 LEU A CA 1
ATOM 1272 C C . LEU A 1 163 ? -7.440 -13.265 13.631 1.00 97.06 163 LEU A C 1
ATOM 1274 O O . LEU A 1 163 ? -8.650 -13.047 13.550 1.00 97.06 163 LEU A O 1
ATOM 1278 N N . GLY A 1 164 ? -6.629 -13.278 12.572 1.00 96.81 164 GLY A N 1
ATOM 1279 C CA . GLY A 1 164 ? -7.069 -13.060 11.196 1.00 96.81 164 GLY A CA 1
ATOM 1280 C C . GLY A 1 164 ? -7.391 -14.343 10.434 1.00 96.81 164 GLY A C 1
ATOM 1281 O O . GLY A 1 164 ? -8.271 -14.335 9.575 1.00 96.81 164 GLY A O 1
ATOM 1282 N N . PHE A 1 165 ? -6.709 -15.448 10.736 1.00 96.44 165 PHE A N 1
ATOM 1283 C CA . PHE A 1 165 ? -6.645 -16.603 9.833 1.00 96.44 165 PHE A CA 1
ATOM 1284 C C . PHE A 1 165 ? -6.920 -17.957 10.495 1.00 96.44 165 PHE A C 1
ATOM 1286 O O . PHE A 1 165 ? -6.899 -18.979 9.811 1.00 96.44 165 PHE A O 1
ATOM 1293 N N . LEU A 1 166 ? -7.244 -18.001 11.793 1.00 96.00 166 LEU A N 1
ATOM 1294 C CA . LEU A 1 166 ? -7.718 -19.240 12.411 1.00 96.00 166 LEU A CA 1
ATOM 1295 C C . LEU A 1 166 ? -9.023 -19.700 11.749 1.00 96.00 166 LEU A C 1
ATOM 1297 O O . LEU A 1 166 ? -10.015 -18.974 11.746 1.00 96.00 166 LEU A O 1
ATOM 1301 N N . CYS A 1 167 ? -9.027 -20.933 11.246 1.00 95.06 167 CYS A N 1
ATOM 1302 C CA . CYS A 1 167 ? -10.202 -21.595 10.694 1.00 95.06 167 CYS A CA 1
ATOM 1303 C C . CYS A 1 167 ? -10.450 -22.900 11.451 1.00 95.06 167 CYS A C 1
ATOM 1305 O O . CYS A 1 167 ? -9.591 -23.783 11.466 1.00 95.06 167 CYS A O 1
ATOM 1307 N N . LEU A 1 168 ? -11.617 -23.011 12.088 1.00 95.56 168 LEU A N 1
ATOM 1308 C CA . LEU A 1 168 ? -12.074 -24.246 12.735 1.00 95.56 168 LEU A CA 1
ATOM 1309 C C . LEU A 1 168 ? -13.257 -24.885 11.997 1.00 95.56 168 LEU A C 1
ATOM 1311 O O . LEU A 1 168 ? -13.816 -25.857 12.498 1.00 95.56 168 LEU A O 1
ATOM 1315 N N . ASP A 1 169 ? -13.629 -24.337 10.835 1.00 88.12 169 ASP A N 1
ATOM 1316 C CA . ASP A 1 169 ? -14.802 -24.747 10.055 1.00 88.12 169 ASP A CA 1
ATOM 1317 C C . ASP A 1 169 ? -16.101 -24.723 10.894 1.00 88.12 169 ASP A C 1
ATOM 1319 O O . ASP A 1 169 ? -16.933 -25.629 10.849 1.00 88.12 169 ASP A O 1
ATOM 1323 N N . THR A 1 170 ? -16.255 -23.679 11.722 1.00 94.12 170 THR A N 1
ATOM 1324 C CA . THR A 1 170 ? -17.473 -23.405 12.508 1.00 94.12 170 THR A CA 1
ATOM 1325 C C . THR A 1 170 ? -17.996 -21.995 12.240 1.00 94.12 170 THR A C 1
ATOM 1327 O O . THR A 1 170 ? -17.283 -21.144 11.710 1.00 94.12 170 THR A O 1
ATOM 1330 N N . GLU A 1 171 ? -19.244 -21.722 12.631 1.00 90.25 171 GLU A N 1
ATOM 1331 C CA . GLU A 1 171 ? -19.863 -20.398 12.468 1.00 90.25 171 GLU A CA 1
ATOM 1332 C C . GLU A 1 171 ? -19.129 -19.306 13.268 1.00 90.25 171 GLU A C 1
ATOM 1334 O O . GLU A 1 171 ? -19.006 -18.167 12.820 1.00 90.25 171 GLU A O 1
ATOM 1339 N N . GLU A 1 172 ? -18.603 -19.647 14.445 1.00 93.06 172 GLU A N 1
ATOM 1340 C CA . GLU A 1 172 ? -17.892 -18.717 15.322 1.00 93.06 172 GLU A CA 1
ATOM 1341 C C . GLU A 1 172 ? -16.460 -18.423 14.863 1.00 93.06 172 GLU A C 1
ATOM 1343 O O . GLU A 1 172 ? -15.954 -17.335 15.137 1.00 93.06 172 GLU A O 1
ATOM 1348 N N . VAL A 1 173 ? -15.807 -19.375 14.187 1.00 95.12 173 VAL A N 1
ATOM 1349 C CA . VAL A 1 173 ? -14.412 -19.270 13.725 1.00 95.12 173 VAL A CA 1
ATOM 1350 C C . VAL A 1 173 ? -14.305 -19.772 12.272 1.00 95.12 173 VAL A C 1
ATOM 1352 O O . VAL A 1 173 ? -13.707 -20.822 12.007 1.00 95.12 173 VAL A O 1
ATOM 1355 N N . PRO A 1 174 ? -14.896 -19.032 11.313 1.00 89.81 174 PRO A N 1
ATOM 1356 C CA . PRO A 1 174 ? -15.037 -19.480 9.926 1.00 89.81 174 PRO A CA 1
ATOM 1357 C C . PRO A 1 174 ? -13.753 -19.346 9.091 1.00 89.81 174 PRO A C 1
ATOM 1359 O O . PRO A 1 174 ? -13.732 -19.773 7.940 1.00 89.81 174 PRO A O 1
ATOM 1362 N N . GLY A 1 175 ? -12.697 -18.726 9.629 1.00 90.56 175 GLY A N 1
ATOM 1363 C CA . GLY A 1 175 ? -11.486 -18.391 8.878 1.00 90.56 175 GLY A CA 1
ATOM 1364 C C . GLY A 1 175 ? -11.582 -17.089 8.079 1.00 90.56 175 GLY A C 1
ATOM 1365 O O . GLY A 1 175 ? -12.654 -16.496 7.909 1.00 90.56 175 GLY A O 1
ATOM 1366 N N . ASN A 1 176 ? -10.421 -16.650 7.582 1.00 93.38 176 ASN A N 1
ATOM 1367 C CA . ASN A 1 176 ? -10.257 -15.517 6.662 1.00 93.38 176 ASN A CA 1
ATOM 1368 C C . ASN A 1 176 ? -10.818 -14.176 7.168 1.00 93.38 176 ASN A C 1
ATOM 1370 O O . ASN A 1 176 ? -11.210 -13.319 6.378 1.00 93.38 176 ASN A O 1
ATOM 1374 N N . ALA A 1 177 ? -10.848 -13.975 8.482 1.00 95.69 177 ALA A N 1
ATOM 1375 C CA . ALA A 1 177 ? -11.252 -12.717 9.094 1.00 95.69 177 ALA A CA 1
ATOM 1376 C C . ALA A 1 177 ? -10.367 -11.541 8.632 1.00 95.69 177 ALA A C 1
ATOM 1378 O O . ALA A 1 177 ? -10.902 -10.488 8.301 1.00 95.69 177 ALA A O 1
ATOM 1379 N N . GLY A 1 178 ? -9.050 -11.751 8.504 1.00 96.31 178 GLY A N 1
ATOM 1380 C CA . GLY A 1 178 ? -8.101 -10.747 8.007 1.00 96.31 178 GLY A CA 1
ATOM 1381 C C . GLY A 1 178 ? -8.347 -10.332 6.551 1.00 96.31 178 GLY A C 1
ATOM 1382 O O . GLY A 1 178 ? -8.243 -9.157 6.219 1.00 96.31 178 GLY A O 1
ATOM 1383 N N . LEU A 1 179 ? -8.764 -11.258 5.682 1.00 93.44 179 LEU A N 1
ATOM 1384 C CA . LEU A 1 179 ? -9.135 -10.916 4.299 1.00 93.44 179 LEU A CA 1
ATOM 1385 C C . LEU A 1 179 ? -10.451 -10.138 4.245 1.00 93.44 179 LEU A C 1
ATOM 1387 O O . LEU A 1 179 ? -10.590 -9.194 3.473 1.00 93.44 179 LEU A O 1
ATOM 1391 N N . LYS A 1 180 ? -11.410 -10.482 5.109 1.00 93.38 180 LYS A N 1
ATOM 1392 C CA . LYS A 1 180 ? -12.669 -9.733 5.229 1.00 93.38 180 LYS A CA 1
ATOM 1393 C C . LYS A 1 180 ? -12.449 -8.320 5.777 1.00 93.38 180 LYS A C 1
ATOM 1395 O O . LYS A 1 180 ? -13.203 -7.420 5.419 1.00 93.38 180 LYS A O 1
ATOM 1400 N N . ASP A 1 181 ? -11.416 -8.113 6.595 1.00 97.56 181 ASP A N 1
ATOM 1401 C CA . ASP A 1 181 ? -10.982 -6.776 7.025 1.00 97.56 181 ASP A CA 1
ATOM 1402 C C . ASP A 1 181 ? -10.526 -5.929 5.833 1.00 97.56 181 ASP A C 1
ATOM 1404 O O . ASP A 1 181 ? -10.979 -4.795 5.689 1.00 97.56 181 ASP A O 1
ATOM 1408 N N . GLN A 1 182 ? -9.710 -6.500 4.940 1.00 95.25 182 GLN A N 1
ATOM 1409 C CA . GLN A 1 182 ? -9.249 -5.824 3.722 1.00 95.25 182 GLN A CA 1
ATOM 1410 C C . GLN A 1 182 ? -10.422 -5.440 2.808 1.00 95.25 182 GLN A C 1
ATOM 1412 O O . GLN A 1 182 ? -10.490 -4.304 2.347 1.00 95.25 182 GLN A O 1
ATOM 1417 N N . VAL A 1 183 ? -11.387 -6.347 2.607 1.00 88.94 183 VAL A N 1
ATOM 1418 C CA . VAL A 1 183 ? -12.602 -6.076 1.814 1.00 88.94 183 VAL A CA 1
ATOM 1419 C C . VAL A 1 183 ? -13.443 -4.958 2.431 1.00 88.94 183 VAL A C 1
ATOM 1421 O O . VAL A 1 183 ? -13.891 -4.056 1.724 1.00 88.94 183 VAL A O 1
ATOM 1424 N N . LEU A 1 184 ? -13.661 -4.981 3.751 1.00 89.25 184 LEU A N 1
ATOM 1425 C CA . LEU A 1 184 ? -14.424 -3.923 4.413 1.00 89.25 184 LEU A CA 1
ATOM 1426 C C . LEU A 1 184 ? -13.713 -2.567 4.317 1.00 89.25 184 LEU A C 1
ATOM 1428 O O . LEU A 1 184 ? -14.377 -1.553 4.125 1.00 89.25 184 LEU A O 1
ATOM 1432 N N . ALA A 1 185 ? -12.384 -2.545 4.420 1.00 91.75 185 ALA A N 1
ATOM 1433 C CA . ALA A 1 185 ? -11.606 -1.324 4.273 1.00 91.75 185 ALA A CA 1
ATOM 1434 C C . ALA A 1 185 ? -11.628 -0.783 2.831 1.00 91.75 185 ALA A C 1
ATOM 1436 O O . ALA A 1 185 ? -11.719 0.431 2.649 1.00 91.75 185 ALA A O 1
ATOM 1437 N N . LEU A 1 186 ? -11.612 -1.658 1.817 1.00 85.50 186 LEU A N 1
ATOM 1438 C CA . LEU A 1 186 ? -11.771 -1.267 0.411 1.00 85.50 186 LEU A CA 1
ATOM 1439 C C . LEU A 1 186 ? -13.114 -0.581 0.161 1.00 85.50 186 LEU A C 1
ATOM 1441 O O . LEU A 1 186 ? -13.126 0.440 -0.505 1.00 85.50 186 LEU A O 1
ATOM 1445 N N . ASN A 1 187 ? -14.209 -1.049 0.772 1.00 74.31 187 ASN A N 1
ATOM 1446 C CA . ASN A 1 187 ? -15.535 -0.418 0.650 1.00 74.31 187 ASN A CA 1
ATOM 1447 C C . ASN A 1 187 ? -15.613 1.014 1.223 1.00 74.31 187 ASN A C 1
ATOM 1449 O O . ASN A 1 187 ? -16.626 1.692 1.038 1.00 74.31 187 ASN A O 1
ATOM 1453 N N . VAL A 1 188 ? -14.592 1.475 1.955 1.00 60.19 188 VAL A N 1
ATOM 1454 C CA . VAL A 1 188 ? -14.487 2.876 2.398 1.00 60.19 188 VAL A CA 1
ATOM 1455 C C . VAL A 1 188 ? -13.915 3.769 1.291 1.00 60.19 188 VAL A C 1
ATOM 1457 O O . VAL A 1 188 ? -14.258 4.950 1.222 1.00 60.19 188 VAL A O 1
ATOM 1460 N N . ALA A 1 189 ? -13.072 3.223 0.410 1.00 57.50 189 ALA A N 1
ATOM 1461 C CA . ALA A 1 189 ? -12.735 3.862 -0.854 1.00 57.50 189 ALA A CA 1
ATOM 1462 C C . ALA A 1 189 ? -13.877 3.579 -1.848 1.00 57.50 189 ALA A C 1
ATOM 1464 O O . ALA A 1 189 ? -14.392 2.471 -1.908 1.00 57.50 189 ALA A O 1
ATOM 1465 N N . ASP A 1 190 ? -14.333 4.584 -2.595 1.00 50.22 190 ASP A N 1
ATOM 1466 C CA . ASP A 1 190 ? -15.467 4.454 -3.526 1.00 50.22 190 ASP A CA 1
ATOM 1467 C C . ASP A 1 190 ? -15.072 3.632 -4.773 1.00 50.22 190 ASP A C 1
ATOM 1469 O O . ASP A 1 190 ? -14.945 4.162 -5.877 1.00 50.22 190 ASP A O 1
ATOM 1473 N N . GLU A 1 191 ? -14.821 2.333 -4.600 1.00 45.19 191 GLU A N 1
ATOM 1474 C CA . GLU A 1 191 ? -14.809 1.357 -5.683 1.00 45.19 191 GLU A CA 1
ATOM 1475 C C . GLU A 1 191 ? -16.184 0.696 -5.753 1.00 45.19 191 GLU A C 1
ATOM 1477 O O . GLU A 1 191 ? -16.681 0.090 -4.803 1.00 45.19 191 GLU A O 1
ATOM 1482 N N . LYS A 1 192 ? -16.840 0.861 -6.903 1.00 41.53 192 LYS A N 1
ATOM 1483 C CA . LYS A 1 192 ? -18.175 0.320 -7.150 1.00 41.53 192 LYS A CA 1
ATOM 1484 C C . LYS A 1 192 ? -18.169 -1.197 -6.993 1.00 41.53 192 LYS A C 1
ATOM 1486 O O . LYS A 1 192 ? -17.558 -1.878 -7.808 1.00 41.53 192 LYS A O 1
ATOM 1491 N N . ASP A 1 193 ? -18.943 -1.672 -6.018 1.00 41.88 193 ASP A N 1
ATOM 1492 C CA . ASP A 1 193 ? -19.471 -3.032 -5.890 1.00 41.88 193 ASP A CA 1
ATOM 1493 C C . ASP A 1 193 ? -18.508 -4.128 -6.383 1.00 41.88 193 ASP A C 1
ATOM 1495 O O . ASP A 1 193 ? -18.715 -4.736 -7.441 1.00 41.88 193 ASP A O 1
ATOM 1499 N N . PHE A 1 194 ? -17.512 -4.483 -5.564 1.00 42.50 194 PHE A N 1
ATOM 1500 C CA . PHE A 1 194 ? -17.052 -5.869 -5.577 1.00 42.50 194 PHE A CA 1
ATOM 1501 C C . PHE A 1 194 ? -18.271 -6.723 -5.218 1.00 42.50 194 PHE A C 1
ATOM 1503 O O . PHE A 1 194 ? -18.711 -6.755 -4.070 1.00 42.50 194 PHE A O 1
ATOM 1510 N N . GLY A 1 195 ? -18.903 -7.343 -6.220 1.00 40.97 195 GLY A N 1
ATOM 1511 C CA . GLY A 1 195 ? -20.058 -8.208 -5.983 1.00 40.97 195 GLY A CA 1
ATOM 1512 C C . GLY A 1 195 ? -19.736 -9.281 -4.932 1.00 40.97 195 GLY A C 1
ATOM 1513 O O . GLY A 1 195 ? -18.572 -9.583 -4.692 1.00 40.97 195 GLY A O 1
ATOM 1514 N N . ASN A 1 196 ? -20.761 -9.916 -4.351 1.00 43.50 196 ASN A N 1
ATOM 1515 C CA . ASN A 1 196 ? -20.646 -10.963 -3.309 1.00 43.50 196 ASN A CA 1
ATOM 1516 C C . ASN A 1 196 ? -19.891 -12.253 -3.734 1.00 43.50 196 ASN A C 1
ATOM 1518 O O . ASN A 1 196 ? -20.084 -13.318 -3.151 1.00 43.50 196 ASN A O 1
ATOM 1522 N N . ASN A 1 197 ? -19.073 -12.199 -4.779 1.00 43.28 197 ASN A N 1
ATOM 1523 C CA . ASN A 1 197 ? -18.218 -13.268 -5.252 1.00 43.28 197 ASN A CA 1
ATOM 1524 C C . ASN A 1 197 ? -16.833 -13.131 -4.603 1.00 43.28 197 ASN A C 1
ATOM 1526 O O . ASN A 1 197 ? -15.873 -12.766 -5.278 1.00 43.28 197 ASN A O 1
ATOM 1530 N N . GLU A 1 198 ? -16.720 -13.453 -3.312 1.00 45.03 198 GLU A N 1
ATOM 1531 C CA . GLU A 1 198 ? -15.417 -13.761 -2.710 1.00 45.03 198 GLU A CA 1
ATOM 1532 C C . GLU A 1 198 ? -14.823 -14.952 -3.484 1.00 45.03 198 GLU A C 1
ATOM 1534 O O . GLU A 1 198 ? -15.286 -16.088 -3.358 1.00 45.03 198 GLU A O 1
ATOM 1539 N N . ARG A 1 199 ? -13.852 -14.697 -4.365 1.00 44.53 199 ARG A N 1
ATOM 1540 C CA . ARG A 1 199 ? -13.165 -15.741 -5.131 1.00 44.53 199 ARG A CA 1
ATOM 1541 C C . ARG A 1 199 ? -11.728 -15.811 -4.657 1.00 44.53 199 ARG A C 1
ATOM 1543 O O . ARG A 1 199 ? -10.922 -14.939 -4.947 1.00 44.53 199 ARG A O 1
ATOM 1550 N N . PHE A 1 200 ? -11.438 -16.861 -3.903 1.00 45.81 200 PHE A N 1
ATOM 1551 C CA . PHE A 1 200 ? -10.077 -17.223 -3.550 1.00 45.81 200 PHE A CA 1
ATOM 1552 C C . PHE A 1 200 ? -9.348 -17.732 -4.792 1.00 45.81 200 PHE A C 1
ATOM 1554 O O . PHE A 1 200 ? -9.907 -18.513 -5.567 1.00 45.81 200 PHE A O 1
ATOM 1561 N N . PHE A 1 201 ? -8.095 -17.315 -4.955 1.00 47.53 201 PHE A N 1
ATOM 1562 C CA . PHE A 1 201 ? -7.199 -17.912 -5.933 1.00 47.53 201 PHE A CA 1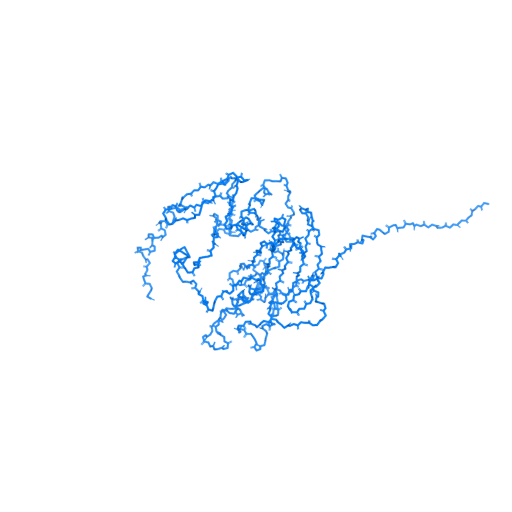
ATOM 1563 C C . PHE A 1 201 ? -6.926 -19.370 -5.553 1.00 47.53 201 PHE A C 1
ATOM 1565 O O . PHE A 1 201 ? -6.611 -19.683 -4.405 1.00 47.53 201 PHE A O 1
ATOM 1572 N N . TYR A 1 202 ? -7.024 -20.260 -6.532 1.00 40.62 202 TYR A N 1
ATOM 1573 C CA . TYR A 1 202 ? -6.428 -21.586 -6.481 1.00 40.62 202 TYR A CA 1
ATOM 1574 C C . TYR A 1 202 ? -5.688 -21.805 -7.802 1.00 40.62 202 TYR A C 1
ATOM 1576 O O . TYR A 1 202 ? -6.227 -21.504 -8.866 1.00 40.62 202 TYR A O 1
ATOM 1584 N N . GLY A 1 203 ? -4.463 -22.324 -7.736 1.00 49.53 203 GLY A N 1
ATOM 1585 C CA . GLY A 1 203 ? -3.614 -22.517 -8.915 1.00 49.53 203 GLY A CA 1
ATOM 1586 C C . GLY A 1 203 ? -2.697 -21.331 -9.218 1.00 49.53 203 GLY A C 1
ATOM 1587 O O . GLY A 1 203 ? -2.453 -20.489 -8.356 1.00 49.53 203 GLY A O 1
ATOM 1588 N N . ASP A 1 204 ? -2.151 -21.323 -10.431 1.00 61.53 204 ASP A N 1
ATOM 1589 C CA . ASP A 1 204 ? -1.221 -20.299 -10.901 1.00 61.53 204 ASP A CA 1
ATOM 1590 C C . ASP A 1 204 ? -1.931 -18.944 -11.102 1.00 61.53 204 ASP A C 1
ATOM 1592 O O . ASP A 1 204 ? -3.046 -18.878 -11.627 1.00 61.53 204 ASP A O 1
ATOM 1596 N N . MET A 1 205 ? -1.304 -17.855 -10.644 1.00 62.28 205 MET A N 1
ATOM 1597 C CA . MET A 1 205 ? -1.893 -16.513 -10.694 1.00 62.28 205 MET A CA 1
ATOM 1598 C C . MET A 1 205 ? -2.027 -16.001 -12.133 1.00 62.28 205 MET A C 1
ATOM 1600 O O . MET A 1 205 ? -3.035 -15.373 -12.457 1.00 62.28 205 MET A O 1
ATOM 1604 N N . VAL A 1 206 ? -1.044 -16.278 -12.994 1.00 65.19 206 VAL A N 1
ATOM 1605 C CA . VAL A 1 206 ? -1.062 -15.867 -14.403 1.00 65.19 206 VAL A CA 1
ATOM 1606 C C . VAL A 1 206 ? -2.207 -16.574 -15.114 1.00 65.19 206 VAL A C 1
ATOM 1608 O O . VAL A 1 206 ? -2.980 -15.925 -15.819 1.00 65.19 206 VAL A O 1
ATOM 1611 N N . ASP A 1 207 ? -2.399 -17.866 -14.843 1.00 64.56 207 ASP A N 1
ATOM 1612 C CA . ASP A 1 207 ? -3.539 -18.623 -15.359 1.00 64.56 207 ASP A CA 1
ATOM 1613 C C . ASP A 1 207 ? -4.875 -18.096 -14.821 1.00 64.56 207 ASP A C 1
ATOM 1615 O O . ASP A 1 207 ? -5.831 -17.927 -15.582 1.00 64.56 207 ASP A O 1
ATOM 1619 N N . ALA A 1 208 ? -4.982 -17.824 -13.519 1.00 61.94 208 ALA A N 1
ATOM 1620 C CA . ALA A 1 208 ? -6.215 -17.313 -12.919 1.00 61.94 208 ALA A CA 1
ATOM 1621 C C . ALA A 1 208 ? -6.626 -15.955 -13.520 1.00 61.94 208 ALA A C 1
ATOM 1623 O O . ALA A 1 208 ? -7.802 -15.741 -13.830 1.00 61.94 208 ALA A O 1
ATOM 1624 N N . VAL A 1 209 ? -5.655 -15.065 -13.744 1.00 60.69 209 VAL A N 1
ATOM 1625 C CA . VAL A 1 209 ? -5.862 -13.768 -14.400 1.00 60.69 209 VAL A CA 1
ATOM 1626 C C . VAL A 1 209 ? -6.210 -13.951 -15.881 1.00 60.69 209 VAL A C 1
ATOM 1628 O O . VAL A 1 209 ? -7.202 -13.387 -16.346 1.00 60.69 209 VAL A O 1
ATOM 1631 N N . ALA A 1 210 ? -5.472 -14.791 -16.613 1.00 60.81 210 ALA A N 1
ATOM 1632 C CA . ALA A 1 210 ? -5.711 -15.059 -18.034 1.00 60.81 210 ALA A CA 1
ATOM 1633 C C . ALA A 1 210 ? -7.083 -15.701 -18.308 1.00 60.81 210 ALA A C 1
ATOM 1635 O O . ALA A 1 210 ? -7.657 -15.520 -19.382 1.00 60.81 210 ALA A O 1
ATOM 1636 N N . ASN A 1 211 ? -7.646 -16.417 -17.331 1.00 61.78 211 ASN A N 1
ATOM 1637 C CA . ASN A 1 211 ? -8.972 -17.029 -17.414 1.00 61.78 211 ASN A CA 1
ATOM 1638 C C . ASN A 1 211 ? -10.124 -16.080 -17.028 1.00 61.78 211 ASN A C 1
ATOM 1640 O O . ASN A 1 211 ? -11.226 -16.542 -16.721 1.00 61.78 211 ASN A O 1
ATOM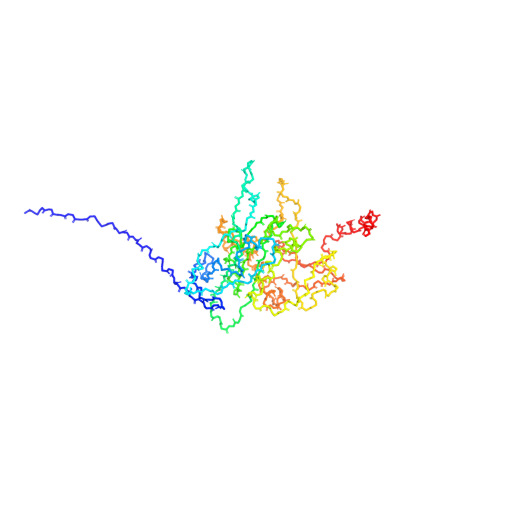 1644 N N . ASN A 1 212 ? -9.905 -14.760 -17.081 1.00 60.88 212 ASN A N 1
ATOM 1645 C CA . ASN A 1 212 ? -10.934 -13.725 -16.913 1.00 60.88 212 ASN A CA 1
ATOM 1646 C C . ASN A 1 212 ? -11.631 -13.732 -15.540 1.00 60.88 212 ASN A C 1
ATOM 1648 O O . ASN A 1 212 ? -12.765 -13.267 -15.415 1.00 60.88 212 ASN A O 1
ATOM 1652 N N . VAL A 1 213 ? -10.977 -14.230 -14.480 1.00 55.75 213 VAL A N 1
ATOM 1653 C CA . VAL A 1 213 ? -11.546 -14.180 -13.116 1.00 55.75 213 VAL A CA 1
ATOM 1654 C C . VAL A 1 213 ? -11.766 -12.729 -12.648 1.00 55.75 213 VAL A C 1
ATOM 1656 O O . VAL A 1 213 ? -12.667 -12.485 -11.846 1.00 55.75 213 VAL A O 1
ATOM 1659 N N . HIS A 1 214 ? -11.029 -11.775 -13.229 1.00 64.81 214 HIS A N 1
ATOM 1660 C CA . HIS A 1 214 ? -11.147 -10.329 -13.020 1.00 64.81 214 HIS A CA 1
ATOM 1661 C C . HIS A 1 214 ? -11.348 -9.560 -14.338 1.00 64.81 214 HIS A C 1
ATOM 1663 O O . HIS A 1 214 ? -10.719 -8.529 -14.561 1.00 64.81 214 HIS A O 1
ATOM 1669 N N . GLU A 1 215 ? -12.188 -10.070 -15.248 1.00 68.00 215 GLU A N 1
ATOM 1670 C CA . GLU A 1 215 ? -12.498 -9.364 -16.502 1.00 68.00 215 GLU A CA 1
ATOM 1671 C C . GLU A 1 215 ? -12.874 -7.894 -16.235 1.00 68.00 215 GLU A C 1
ATOM 1673 O O . GLU A 1 215 ? -13.789 -7.606 -15.463 1.00 68.00 215 GLU A O 1
ATOM 1678 N N . GLY A 1 216 ? -12.156 -6.965 -16.874 1.00 75.38 216 GLY A N 1
ATOM 1679 C CA . GLY A 1 216 ? -12.357 -5.524 -16.703 1.00 75.38 216 GLY A CA 1
ATOM 1680 C C . GLY A 1 216 ? -11.520 -4.859 -15.603 1.00 75.38 216 GLY A C 1
ATOM 1681 O O . GLY A 1 216 ? -11.714 -3.668 -15.373 1.00 75.38 216 GLY A O 1
ATOM 1682 N N . VAL A 1 217 ? -10.602 -5.585 -14.954 1.00 80.75 217 VAL A N 1
ATOM 1683 C CA . VAL A 1 217 ? -9.601 -5.025 -14.032 1.00 80.75 217 VAL A CA 1
ATOM 1684 C C . VAL A 1 217 ? -8.219 -5.093 -14.679 1.00 80.75 217 VAL A C 1
ATOM 1686 O O . VAL A 1 217 ? -7.740 -6.177 -15.013 1.00 80.75 217 VAL A O 1
ATOM 1689 N N . ASP A 1 218 ? -7.574 -3.938 -14.839 1.00 87.12 218 ASP A N 1
ATOM 1690 C CA . ASP A 1 218 ? -6.185 -3.867 -15.290 1.00 87.12 218 ASP A CA 1
ATOM 1691 C C . ASP A 1 218 ? -5.243 -4.231 -14.135 1.00 87.12 218 ASP A C 1
ATOM 1693 O O . ASP A 1 218 ? -5.442 -3.810 -12.995 1.00 87.12 218 ASP A O 1
ATOM 1697 N N . ILE A 1 219 ? -4.189 -4.997 -14.426 1.00 88.56 219 ILE A N 1
ATOM 1698 C CA . ILE A 1 219 ? -3.246 -5.498 -13.420 1.00 88.56 219 ILE A CA 1
ATOM 1699 C C . ILE A 1 219 ? -1.809 -5.176 -13.836 1.00 88.56 219 ILE A C 1
ATOM 1701 O O . ILE A 1 219 ? -1.430 -5.355 -14.994 1.00 88.56 219 ILE A O 1
ATOM 1705 N N . MET A 1 220 ? -0.998 -4.757 -12.863 1.00 92.44 220 MET A N 1
ATOM 1706 C CA . MET A 1 220 ? 0.452 -4.632 -12.982 1.00 92.44 220 MET A CA 1
ATOM 1707 C C . MET A 1 220 ? 1.112 -5.463 -11.876 1.00 92.44 220 MET A C 1
ATOM 1709 O O . MET A 1 220 ? 0.773 -5.302 -10.706 1.00 92.44 220 MET A O 1
ATOM 1713 N N . ILE A 1 221 ? 2.021 -6.366 -12.252 1.00 92.00 221 ILE A N 1
ATOM 1714 C CA . ILE A 1 221 ? 2.739 -7.279 -11.345 1.00 92.00 221 ILE A CA 1
ATOM 1715 C C . ILE A 1 221 ? 4.231 -7.308 -11.679 1.00 92.00 221 ILE A C 1
ATOM 1717 O O . ILE A 1 221 ? 4.626 -6.995 -12.803 1.00 92.00 221 ILE A O 1
ATOM 1721 N N . GLY A 1 222 ? 5.045 -7.708 -10.705 1.00 92.12 222 GLY A N 1
ATOM 1722 C CA . GLY A 1 222 ? 6.491 -7.857 -10.833 1.00 92.12 222 GLY A CA 1
ATOM 1723 C C . GLY A 1 222 ? 7.071 -8.689 -9.689 1.00 92.12 222 GLY A C 1
ATOM 1724 O O . GLY A 1 222 ? 6.325 -9.173 -8.838 1.00 92.12 222 GLY A O 1
ATOM 1725 N N . TYR A 1 223 ? 8.390 -8.859 -9.700 1.00 93.00 223 TYR A N 1
ATOM 1726 C CA . TYR A 1 223 ? 9.174 -9.557 -8.678 1.00 93.00 223 TYR A CA 1
ATOM 1727 C C . TYR A 1 223 ? 10.579 -8.945 -8.603 1.00 93.00 223 TYR A C 1
ATOM 1729 O O . TYR A 1 223 ? 11.020 -8.280 -9.548 1.00 93.00 223 TYR A O 1
ATOM 1737 N N . THR A 1 224 ? 11.288 -9.158 -7.496 1.00 93.00 224 THR A N 1
ATOM 1738 C CA . THR A 1 224 ? 12.697 -8.771 -7.353 1.00 93.00 224 THR A CA 1
ATOM 1739 C C . THR A 1 224 ? 13.636 -9.886 -7.814 1.00 93.00 224 THR A C 1
ATOM 1741 O O . THR A 1 224 ? 13.323 -11.068 -7.738 1.00 93.00 224 THR A O 1
ATOM 1744 N N . ALA A 1 225 ? 14.820 -9.541 -8.322 1.00 90.75 225 ALA A N 1
ATOM 1745 C CA . ALA A 1 225 ? 15.705 -10.531 -8.950 1.00 90.75 225 ALA A CA 1
ATOM 1746 C C . ALA A 1 225 ? 16.176 -11.651 -7.997 1.00 90.75 225 ALA A C 1
ATOM 1748 O O . ALA A 1 225 ? 16.507 -12.745 -8.446 1.00 90.75 225 ALA A O 1
ATOM 1749 N N . ASP A 1 226 ? 16.220 -11.396 -6.686 1.00 89.12 226 ASP A N 1
ATOM 1750 C CA . ASP A 1 226 ? 16.725 -12.331 -5.684 1.00 89.12 226 ASP A CA 1
ATOM 1751 C C . ASP A 1 226 ? 15.710 -12.576 -4.540 1.00 89.12 226 ASP A C 1
ATOM 1753 O O . ASP A 1 226 ? 16.109 -12.658 -3.376 1.00 89.12 226 ASP A O 1
ATOM 1757 N N . GLU A 1 227 ? 14.413 -12.745 -4.849 1.00 83.69 227 GLU A N 1
ATOM 1758 C CA . GLU A 1 227 ? 13.302 -12.961 -3.883 1.00 83.69 227 GLU A CA 1
ATOM 1759 C C . GLU A 1 227 ? 13.637 -13.928 -2.726 1.00 83.69 227 GLU A C 1
ATOM 1761 O O . GLU A 1 227 ? 13.284 -13.711 -1.568 1.00 83.69 227 GLU A O 1
ATOM 1766 N N . GLY A 1 228 ? 14.338 -15.028 -3.020 1.00 79.75 228 GLY A N 1
ATOM 1767 C CA . GLY A 1 228 ? 14.682 -16.060 -2.033 1.00 79.75 228 GLY A CA 1
ATOM 1768 C C . GLY A 1 228 ? 15.972 -15.811 -1.241 1.00 79.75 228 GLY A C 1
ATOM 1769 O O . GLY A 1 228 ? 16.336 -16.640 -0.402 1.00 79.75 228 GLY A O 1
ATOM 1770 N N . HIS A 1 229 ? 16.713 -14.735 -1.519 1.00 74.06 229 HIS A N 1
ATOM 1771 C CA . HIS A 1 229 ? 18.055 -14.516 -0.982 1.00 74.06 229 HIS A CA 1
ATOM 1772 C C . HIS A 1 229 ? 18.073 -13.418 0.084 1.00 74.06 229 HIS A C 1
ATOM 1774 O O . HIS A 1 229 ? 18.266 -12.244 -0.206 1.00 74.06 229 HIS A O 1
ATOM 1780 N N . LEU A 1 230 ? 17.929 -13.820 1.347 1.00 60.59 230 LEU A N 1
ATOM 1781 C CA . LEU A 1 230 ? 17.913 -12.883 2.478 1.00 60.59 230 LEU A CA 1
ATOM 1782 C C . LEU A 1 230 ? 19.286 -12.689 3.148 1.00 60.59 230 LEU A C 1
ATOM 1784 O O . LEU A 1 230 ? 19.470 -11.733 3.896 1.00 60.59 230 LEU A O 1
ATOM 1788 N N . VAL A 1 231 ? 20.247 -13.601 2.941 1.00 57.66 231 VAL A N 1
ATOM 1789 C CA . VAL A 1 231 ? 21.520 -13.618 3.689 1.00 57.66 231 VAL A CA 1
ATOM 1790 C C . VAL A 1 231 ? 22.679 -14.092 2.807 1.00 57.66 231 VAL A C 1
ATOM 1792 O O . VAL A 1 231 ? 22.626 -15.187 2.248 1.00 57.66 231 VAL A O 1
ATOM 1795 N N . GLY A 1 232 ? 23.759 -13.306 2.737 1.00 66.31 232 GLY A N 1
ATOM 1796 C CA . GLY A 1 232 ? 24.991 -13.657 2.026 1.00 66.31 232 GLY A CA 1
ATOM 1797 C C . GLY A 1 232 ? 25.960 -12.478 1.872 1.00 66.31 232 GLY A C 1
ATOM 1798 O O . GLY A 1 232 ? 25.633 -11.348 2.215 1.00 66.31 232 GLY A O 1
ATOM 1799 N N . ASP A 1 233 ? 27.155 -12.744 1.332 1.00 78.12 233 ASP A N 1
ATOM 1800 C CA . ASP A 1 233 ? 28.215 -11.734 1.133 1.00 78.12 233 ASP A CA 1
ATOM 1801 C C . ASP A 1 233 ? 28.139 -11.019 -0.233 1.00 78.12 233 ASP A C 1
ATOM 1803 O O . ASP A 1 233 ? 29.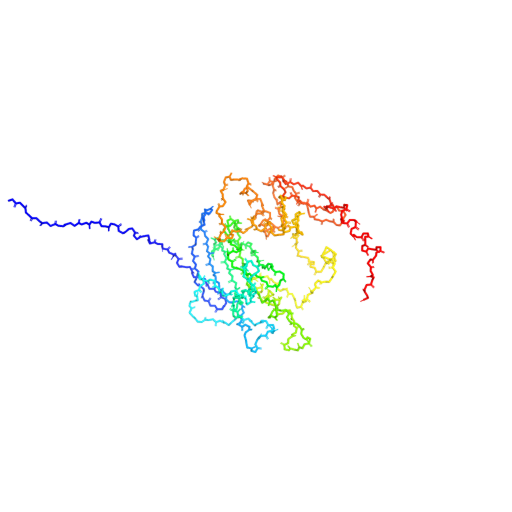011 -10.211 -0.568 1.00 78.12 233 ASP A O 1
ATOM 1807 N N . ARG A 1 234 ? 27.134 -11.334 -1.062 1.00 80.44 234 ARG A N 1
ATOM 1808 C CA . ARG A 1 234 ? 26.944 -10.703 -2.375 1.00 80.44 234 ARG A CA 1
ATOM 1809 C C . ARG A 1 234 ? 25.835 -9.646 -2.311 1.00 80.44 234 ARG A C 1
ATOM 1811 O O . ARG A 1 234 ? 24.841 -9.879 -1.628 1.00 80.44 234 ARG A O 1
ATOM 1818 N N . PRO A 1 235 ? 25.958 -8.533 -3.052 1.00 80.25 235 PRO A N 1
ATOM 1819 C CA . PRO A 1 235 ? 24.830 -7.647 -3.308 1.00 80.25 235 PRO A CA 1
ATOM 1820 C C . PRO A 1 235 ? 23.705 -8.415 -4.008 1.00 80.25 235 PRO A C 1
ATOM 1822 O O . PRO A 1 235 ? 23.973 -9.186 -4.937 1.00 80.25 235 PRO A O 1
ATOM 1825 N N . VAL A 1 236 ? 22.478 -8.198 -3.551 1.00 86.75 236 VAL A N 1
ATOM 1826 C CA . VAL A 1 236 ? 21.248 -8.801 -4.074 1.00 86.75 236 VAL A CA 1
ATOM 1827 C C . VAL A 1 236 ? 20.150 -7.752 -4.154 1.00 86.75 236 VAL A C 1
ATOM 1829 O O . VAL A 1 236 ? 20.256 -6.720 -3.493 1.00 86.75 236 VAL A O 1
ATOM 1832 N N . VAL A 1 237 ? 19.120 -8.029 -4.952 1.00 89.12 237 VAL A N 1
ATOM 1833 C CA . VAL A 1 237 ? 17.838 -7.315 -4.906 1.00 89.12 237 VAL A CA 1
ATOM 1834 C C . VAL A 1 237 ? 16.848 -8.232 -4.198 1.00 89.12 237 VAL A C 1
ATOM 1836 O O . VAL A 1 237 ? 16.232 -9.094 -4.825 1.00 89.12 237 VAL A O 1
ATOM 1839 N N . ALA A 1 238 ? 16.799 -8.117 -2.874 1.00 89.81 238 ALA A N 1
ATOM 1840 C CA . ALA A 1 238 ? 16.081 -9.042 -2.010 1.00 89.81 238 ALA A CA 1
ATOM 1841 C C . ALA A 1 238 ? 14.560 -8.840 -2.084 1.00 89.81 238 ALA A C 1
ATOM 1843 O O . ALA A 1 238 ? 14.048 -7.914 -2.721 1.00 89.81 238 ALA A O 1
ATOM 1844 N N . HIS A 1 239 ? 13.825 -9.734 -1.424 1.00 90.56 239 HIS A N 1
ATOM 1845 C CA . HIS A 1 239 ? 12.377 -9.627 -1.273 1.00 90.56 239 HIS A CA 1
ATOM 1846 C C . HIS A 1 239 ? 11.966 -8.238 -0.767 1.00 90.56 239 HIS A C 1
ATOM 1848 O O . HIS A 1 239 ? 12.449 -7.798 0.278 1.00 90.56 239 HIS A O 1
ATOM 1854 N N . ALA A 1 240 ? 11.042 -7.593 -1.484 1.00 90.19 240 ALA A N 1
ATOM 1855 C CA . ALA A 1 240 ? 10.463 -6.289 -1.155 1.00 90.19 240 ALA A CA 1
ATOM 1856 C C . ALA A 1 240 ? 11.431 -5.080 -1.156 1.00 90.19 240 ALA A C 1
ATOM 1858 O O . ALA A 1 240 ? 11.045 -3.992 -0.717 1.00 90.19 240 ALA A O 1
ATOM 1859 N N . ASP A 1 241 ? 12.660 -5.218 -1.674 1.00 90.31 241 ASP A N 1
ATOM 1860 C CA . ASP A 1 241 ? 13.596 -4.086 -1.827 1.00 90.31 241 ASP A CA 1
ATOM 1861 C C . ASP A 1 241 ? 13.024 -2.973 -2.725 1.00 90.31 241 ASP A C 1
ATOM 1863 O O . ASP A 1 241 ? 13.353 -1.794 -2.572 1.00 90.31 241 ASP A O 1
ATOM 1867 N N . ASP A 1 242 ? 12.125 -3.331 -3.642 1.00 92.31 242 ASP A N 1
ATOM 1868 C CA . ASP A 1 242 ? 11.440 -2.412 -4.542 1.00 92.31 242 ASP A CA 1
ATOM 1869 C C . ASP A 1 242 ? 10.495 -1.435 -3.817 1.00 92.31 242 ASP A C 1
ATOM 1871 O O . ASP A 1 242 ? 10.275 -0.310 -4.283 1.00 92.31 242 ASP A O 1
ATOM 1875 N N . LEU A 1 243 ? 10.000 -1.801 -2.628 1.00 94.00 243 LEU A N 1
ATOM 1876 C CA . LEU A 1 243 ? 9.132 -0.944 -1.818 1.00 94.00 243 LEU A CA 1
ATOM 1877 C C . LEU A 1 243 ? 9.829 0.340 -1.365 1.00 94.00 243 LEU A C 1
ATOM 1879 O O . LEU A 1 243 ? 9.166 1.367 -1.208 1.00 94.00 243 LEU A O 1
ATOM 1883 N N . LEU A 1 244 ? 11.158 0.328 -1.223 1.00 92.12 244 LEU A N 1
ATOM 1884 C CA . LEU A 1 244 ? 11.944 1.512 -0.862 1.00 92.12 244 LEU A CA 1
ATOM 1885 C C . LEU A 1 244 ? 11.944 2.585 -1.962 1.00 92.12 244 LEU A C 1
ATOM 1887 O O . LEU A 1 244 ? 12.237 3.750 -1.686 1.00 92.12 244 LEU A O 1
ATOM 1891 N N . TYR A 1 245 ? 11.581 2.226 -3.199 1.00 94.56 245 TYR A N 1
ATOM 1892 C CA . TYR A 1 245 ? 11.378 3.198 -4.273 1.00 94.56 245 TYR A CA 1
ATOM 1893 C C . TYR A 1 245 ? 9.982 3.827 -4.254 1.00 94.56 245 TYR A C 1
ATOM 1895 O O . TYR A 1 245 ? 9.793 4.892 -4.840 1.00 94.56 245 TYR A O 1
ATOM 1903 N N . LEU A 1 246 ? 9.012 3.194 -3.590 1.00 95.75 246 LEU A N 1
ATOM 1904 C CA . LEU A 1 246 ? 7.631 3.667 -3.481 1.00 95.75 246 LEU A CA 1
ATOM 1905 C C . LEU A 1 246 ? 7.366 4.417 -2.182 1.00 95.75 246 LEU A C 1
ATOM 1907 O O . LEU A 1 246 ? 6.699 5.452 -2.185 1.00 95.75 246 LEU A O 1
ATOM 1911 N N . PHE A 1 247 ? 7.895 3.916 -1.073 1.00 96.25 247 PHE A N 1
ATOM 1912 C CA . PHE A 1 247 ? 7.563 4.394 0.257 1.00 96.25 247 PHE A CA 1
ATOM 1913 C C . PHE A 1 247 ? 8.766 5.015 0.953 1.00 96.25 247 PHE A C 1
ATOM 1915 O O . PHE A 1 247 ? 9.889 4.521 0.900 1.00 96.25 247 PHE A O 1
ATOM 1922 N N . SER A 1 248 ? 8.514 6.113 1.662 1.00 92.25 248 SER A N 1
ATOM 1923 C CA . SER A 1 248 ? 9.503 6.745 2.534 1.00 92.25 248 SER A CA 1
ATOM 1924 C C . SER A 1 248 ? 9.284 6.302 3.977 1.00 92.25 248 SER A C 1
ATOM 1926 O O . SER A 1 248 ? 8.621 7.009 4.743 1.00 92.25 248 SER A O 1
ATOM 1928 N N . ALA A 1 249 ? 9.828 5.150 4.351 1.00 89.31 249 ALA A N 1
ATOM 1929 C CA . ALA A 1 249 ? 9.816 4.674 5.731 1.00 89.31 249 ALA A CA 1
ATOM 1930 C C . ALA A 1 249 ? 10.353 5.750 6.699 1.00 89.31 249 ALA A C 1
ATOM 1932 O O . ALA A 1 249 ? 11.436 6.303 6.499 1.00 89.31 249 ALA A O 1
ATOM 1933 N N . ARG A 1 250 ? 9.597 6.063 7.759 1.00 86.56 250 ARG A N 1
ATOM 1934 C CA . ARG A 1 250 ? 9.850 7.183 8.687 1.00 86.56 250 ARG A CA 1
ATOM 1935 C C . ARG A 1 250 ? 11.265 7.183 9.264 1.00 86.56 250 ARG A C 1
ATOM 1937 O O . ARG A 1 250 ? 11.834 8.252 9.476 1.00 86.56 250 ARG A O 1
ATOM 1944 N N . TYR A 1 251 ? 11.803 6.002 9.559 1.00 82.69 251 TYR A N 1
ATOM 1945 C CA . TYR A 1 251 ? 13.108 5.838 10.203 1.00 82.69 251 TYR A CA 1
ATOM 1946 C C . TYR A 1 251 ? 14.267 5.672 9.213 1.00 82.69 251 TYR A C 1
ATOM 1948 O O . TYR A 1 251 ? 15.417 5.575 9.644 1.00 82.69 251 TYR A O 1
ATOM 1956 N N . GLN A 1 252 ? 13.990 5.656 7.906 1.00 84.31 252 GLN A N 1
ATOM 1957 C CA . GLN A 1 252 ? 15.029 5.607 6.885 1.00 84.31 252 GLN A CA 1
ATOM 1958 C C . GLN A 1 252 ? 15.622 7.003 6.636 1.00 84.31 252 GLN A C 1
ATOM 1960 O O . GLN A 1 252 ? 14.916 8.011 6.748 1.00 84.31 252 GLN A O 1
ATOM 1965 N N . PRO A 1 253 ? 16.921 7.098 6.296 1.00 87.62 253 PRO A N 1
ATOM 1966 C CA . PRO A 1 253 ? 17.533 8.359 5.901 1.00 87.62 253 PRO A CA 1
ATOM 1967 C C . PRO A 1 253 ? 16.835 8.984 4.688 1.00 87.62 253 PRO A C 1
ATOM 1969 O O . PRO A 1 253 ? 16.402 8.285 3.773 1.00 87.62 253 PRO A O 1
ATOM 1972 N N . ILE A 1 254 ? 16.790 10.317 4.648 1.00 90.12 254 ILE A N 1
ATOM 1973 C CA . ILE A 1 254 ? 16.329 11.053 3.467 1.00 90.12 254 ILE A CA 1
ATOM 1974 C C . ILE A 1 254 ? 17.292 10.780 2.308 1.00 90.12 254 ILE A C 1
ATOM 1976 O O . ILE A 1 254 ? 18.509 10.930 2.453 1.00 90.12 254 ILE A O 1
ATOM 1980 N N . ILE A 1 255 ? 16.738 10.418 1.154 1.00 92.25 255 ILE A N 1
ATOM 1981 C CA . ILE A 1 255 ? 17.499 10.194 -0.076 1.00 92.25 255 ILE A CA 1
ATOM 1982 C C . ILE A 1 255 ? 17.798 11.555 -0.723 1.00 92.25 255 ILE A C 1
ATOM 1984 O O . ILE A 1 255 ? 16.907 12.396 -0.856 1.00 92.25 255 ILE A O 1
ATOM 1988 N N . ASP A 1 256 ? 19.045 11.795 -1.137 1.00 94.75 256 ASP A N 1
ATOM 1989 C CA . ASP A 1 256 ? 19.404 13.017 -1.869 1.00 94.75 256 ASP A CA 1
ATOM 1990 C C . ASP A 1 256 ? 18.682 13.054 -3.220 1.00 94.75 256 ASP A C 1
ATOM 1992 O O . ASP A 1 256 ? 18.896 12.201 -4.074 1.00 94.75 256 ASP A O 1
ATOM 1996 N N . MET A 1 257 ? 17.866 14.086 -3.445 1.00 94.75 257 MET A N 1
ATOM 1997 C CA . MET A 1 257 ? 17.075 14.234 -4.668 1.00 94.75 257 MET A CA 1
ATOM 1998 C C . MET A 1 257 ? 17.905 14.357 -5.955 1.00 94.75 257 MET A C 1
ATOM 2000 O O . MET A 1 257 ? 17.365 14.219 -7.051 1.00 94.75 257 MET A O 1
ATOM 2004 N N . ASN A 1 258 ? 19.210 14.620 -5.846 1.00 95.69 258 ASN A N 1
ATOM 2005 C CA . ASN A 1 258 ? 20.126 14.669 -6.987 1.00 95.69 258 ASN A CA 1
ATOM 2006 C C . ASN A 1 258 ? 20.817 13.324 -7.269 1.00 95.69 258 ASN A C 1
ATOM 2008 O O . ASN A 1 258 ? 21.584 13.224 -8.233 1.00 95.69 258 ASN A O 1
ATOM 2012 N N . SER A 1 259 ? 20.585 12.310 -6.434 1.00 95.50 259 SER A N 1
ATOM 2013 C CA . SER A 1 259 ? 21.265 11.022 -6.508 1.00 95.50 259 SER A CA 1
ATOM 2014 C C . SER A 1 259 ? 20.721 10.125 -7.627 1.00 95.50 259 SER A C 1
ATOM 2016 O O . SER A 1 259 ? 19.687 10.397 -8.243 1.00 95.50 259 SER A O 1
ATOM 2018 N N . VAL A 1 260 ? 21.445 9.044 -7.936 1.00 91.94 260 VAL A N 1
ATOM 2019 C CA . VAL A 1 260 ? 21.008 8.054 -8.938 1.00 91.94 260 VAL A CA 1
ATOM 2020 C C . VAL A 1 260 ? 19.848 7.215 -8.398 1.00 91.94 260 VAL A C 1
ATOM 2022 O O . VAL A 1 260 ? 18.931 6.874 -9.143 1.00 91.94 260 VAL A O 1
ATOM 2025 N N . GLU A 1 261 ? 19.846 6.946 -7.097 1.00 91.75 261 GLU A N 1
ATOM 2026 C CA . GLU A 1 261 ? 18.786 6.242 -6.378 1.00 91.75 261 GLU A CA 1
ATOM 2027 C C . GLU A 1 261 ? 17.479 7.036 -6.451 1.00 91.75 261 GLU A C 1
ATOM 2029 O O . GLU A 1 261 ? 16.432 6.483 -6.780 1.00 91.75 261 GLU A O 1
ATOM 2034 N N . PHE A 1 262 ? 17.540 8.359 -6.257 1.00 95.38 262 PHE A N 1
ATOM 2035 C CA . PHE A 1 262 ? 16.349 9.197 -6.346 1.00 95.38 262 PHE A CA 1
ATOM 2036 C C . PHE A 1 262 ? 15.771 9.276 -7.768 1.00 95.38 262 PHE A C 1
ATOM 2038 O O . PHE A 1 262 ? 14.561 9.401 -7.948 1.00 95.38 262 PHE A O 1
ATOM 2045 N N . LYS A 1 263 ? 16.603 9.129 -8.808 1.00 94.00 263 LYS A N 1
ATOM 2046 C CA . LYS A 1 263 ? 16.092 8.979 -10.182 1.00 94.00 263 LYS A CA 1
ATOM 2047 C C . LYS A 1 263 ? 15.268 7.701 -10.342 1.00 94.00 263 LYS A C 1
ATOM 2049 O O . LYS A 1 263 ? 14.239 7.746 -11.008 1.00 94.00 263 LYS A O 1
ATOM 2054 N N . HIS A 1 264 ? 15.679 6.598 -9.715 1.00 94.62 264 HIS A N 1
ATOM 2055 C CA . HIS A 1 264 ? 14.905 5.353 -9.730 1.00 94.62 264 HIS A CA 1
ATOM 2056 C C . HIS A 1 264 ? 13.600 5.502 -8.944 1.00 94.62 264 HIS A C 1
ATOM 2058 O O . HIS A 1 264 ? 12.555 5.106 -9.449 1.00 94.62 264 HIS A O 1
ATOM 2064 N N . VAL A 1 265 ? 13.624 6.176 -7.788 1.00 95.81 265 VAL A N 1
ATOM 2065 C CA . VAL A 1 265 ? 12.404 6.561 -7.053 1.00 95.81 265 VAL A CA 1
ATOM 2066 C C . VAL A 1 265 ? 11.422 7.300 -7.968 1.00 95.81 265 VAL A C 1
ATOM 2068 O O . VAL A 1 265 ? 10.246 6.945 -8.042 1.00 95.81 265 VAL A O 1
ATOM 2071 N N . GLU A 1 266 ? 11.887 8.308 -8.710 1.00 96.19 266 GLU A N 1
ATOM 2072 C CA . GLU A 1 266 ? 11.034 9.096 -9.609 1.00 96.19 266 GLU A CA 1
ATOM 2073 C C . GLU A 1 266 ? 10.455 8.270 -10.767 1.00 96.19 266 GLU A C 1
ATOM 2075 O O . GLU A 1 266 ? 9.315 8.528 -11.163 1.00 96.19 266 GLU A O 1
ATOM 2080 N N . ILE A 1 267 ? 11.207 7.287 -11.280 1.00 96.25 267 ILE A N 1
ATOM 2081 C CA . ILE A 1 267 ? 10.762 6.345 -12.317 1.00 96.25 267 ILE A CA 1
ATOM 2082 C C . ILE A 1 267 ? 9.706 5.386 -11.757 1.00 96.25 267 ILE A C 1
ATOM 2084 O O . ILE A 1 267 ? 8.607 5.314 -12.303 1.00 96.25 267 ILE A O 1
ATOM 2088 N N . VAL A 1 268 ? 9.997 4.688 -10.656 1.00 96.56 268 VAL A N 1
ATOM 2089 C CA . VAL A 1 268 ? 9.108 3.665 -10.081 1.00 96.56 268 VAL A CA 1
ATOM 2090 C C . VAL A 1 268 ? 7.798 4.288 -9.602 1.00 96.56 268 VAL A C 1
ATOM 2092 O O . VAL A 1 268 ? 6.720 3.825 -9.974 1.00 96.56 268 VAL A O 1
ATOM 2095 N N . THR A 1 269 ? 7.861 5.397 -8.858 1.00 97.56 269 THR A N 1
ATOM 2096 C CA . THR A 1 269 ? 6.646 6.121 -8.441 1.00 97.56 269 THR A CA 1
ATOM 2097 C C . THR A 1 269 ? 5.836 6.614 -9.636 1.00 97.56 269 THR A C 1
ATOM 2099 O O . THR A 1 269 ? 4.608 6.609 -9.584 1.00 97.56 269 THR A O 1
ATOM 2102 N N . LYS A 1 270 ? 6.483 7.018 -10.738 1.00 97.44 270 LYS A N 1
ATOM 2103 C CA . LYS A 1 270 ? 5.781 7.424 -11.959 1.00 97.44 270 LYS A CA 1
ATOM 2104 C C . LYS A 1 270 ? 5.082 6.250 -12.642 1.00 97.44 270 LYS A C 1
ATOM 2106 O O . LYS A 1 270 ? 3.907 6.395 -12.951 1.00 97.44 270 LYS A O 1
ATOM 2111 N N . LEU A 1 271 ? 5.750 5.108 -12.817 1.00 97.56 271 LEU A N 1
ATOM 2112 C CA . LEU A 1 271 ? 5.145 3.907 -13.411 1.00 97.56 271 LEU A CA 1
ATOM 2113 C C . LEU A 1 271 ? 3.865 3.509 -12.660 1.00 97.56 271 LEU A C 1
ATOM 2115 O O . LEU A 1 271 ? 2.808 3.355 -13.270 1.00 97.56 271 LEU A O 1
ATOM 2119 N N . TRP A 1 272 ? 3.937 3.425 -11.328 1.00 97.88 272 TRP A N 1
ATOM 2120 C CA . TRP A 1 272 ? 2.794 3.051 -10.491 1.00 97.88 272 TRP A CA 1
ATOM 2121 C C . TRP A 1 272 ? 1.664 4.084 -10.500 1.00 97.88 272 TRP A C 1
ATOM 2123 O O . TRP A 1 272 ? 0.493 3.720 -10.592 1.00 97.88 272 TRP A O 1
ATOM 2133 N N . THR A 1 273 ? 1.989 5.376 -10.437 1.00 97.31 273 THR A N 1
ATOM 2134 C CA . THR A 1 273 ? 0.967 6.437 -10.382 1.00 97.31 273 THR A CA 1
ATOM 2135 C C . THR A 1 273 ? 0.340 6.730 -11.743 1.00 97.31 273 THR A C 1
ATOM 2137 O O . THR A 1 273 ? -0.838 7.080 -11.804 1.00 97.31 273 THR A O 1
ATOM 2140 N N . ASP A 1 274 ? 1.072 6.545 -12.842 1.00 97.44 274 ASP A N 1
ATOM 2141 C CA . ASP A 1 274 ? 0.508 6.602 -14.191 1.00 97.44 274 ASP A CA 1
ATOM 2142 C C . ASP A 1 274 ? -0.377 5.391 -14.471 1.00 97.44 274 ASP A C 1
ATOM 2144 O O . ASP A 1 274 ? -1.467 5.560 -15.020 1.00 97.44 274 ASP A O 1
ATOM 2148 N N . PHE A 1 275 ? 0.017 4.196 -14.022 1.00 97.12 275 PHE A N 1
ATOM 2149 C CA . PHE A 1 275 ? -0.852 3.026 -14.098 1.00 97.12 275 PHE A CA 1
ATOM 2150 C C . PHE A 1 275 ? -2.163 3.252 -13.336 1.00 97.12 275 PHE A C 1
ATOM 2152 O O . PHE A 1 275 ? -3.234 3.116 -13.923 1.00 97.12 275 PHE A O 1
ATOM 2159 N N . ALA A 1 276 ? -2.095 3.721 -12.085 1.00 93.69 276 ALA A N 1
ATOM 2160 C CA . ALA A 1 276 ? -3.284 4.041 -11.291 1.00 93.69 276 ALA A CA 1
ATOM 2161 C C . ALA A 1 276 ? -4.184 5.111 -11.944 1.00 93.69 276 ALA A C 1
ATOM 2163 O O . ALA A 1 276 ? -5.396 5.125 -11.736 1.00 93.69 276 ALA A O 1
ATOM 2164 N N . ARG A 1 277 ? -3.608 6.029 -12.729 1.00 93.44 277 ARG A N 1
ATOM 2165 C CA . ARG A 1 277 ? -4.343 7.129 -13.370 1.00 93.44 277 ARG A CA 1
ATOM 2166 C C . ARG A 1 277 ? -4.920 6.769 -14.738 1.00 93.44 277 ARG A C 1
ATOM 2168 O O . ARG A 1 277 ? -5.963 7.306 -15.111 1.00 93.44 277 ARG A O 1
ATOM 2175 N N . TYR A 1 278 ? -4.228 5.930 -15.503 1.00 94.12 278 TYR A N 1
ATOM 2176 C CA . TYR A 1 278 ? -4.490 5.741 -16.932 1.00 94.12 278 TYR A CA 1
ATOM 2177 C C . TYR A 1 278 ? -4.659 4.278 -17.360 1.00 94.12 278 TYR A C 1
ATOM 2179 O O . TYR A 1 278 ? -4.927 4.044 -18.537 1.00 94.12 278 TYR A O 1
ATOM 2187 N N . GLY A 1 279 ? -4.444 3.306 -16.468 1.00 93.00 279 GLY A N 1
ATOM 2188 C CA . GLY A 1 279 ? -4.352 1.882 -16.823 1.00 93.00 279 GLY A CA 1
ATOM 2189 C C . GLY A 1 279 ? -3.116 1.546 -17.670 1.00 93.00 279 GLY A C 1
ATOM 2190 O O . GLY A 1 279 ? -3.004 0.459 -18.226 1.00 93.00 279 GLY A O 1
ATOM 2191 N N . ASN A 1 280 ? -2.174 2.487 -17.807 1.00 95.62 280 ASN A N 1
ATOM 2192 C CA . ASN A 1 280 ? -0.954 2.334 -18.594 1.00 95.62 280 ASN A CA 1
ATOM 2193 C C . ASN A 1 280 ? 0.217 3.014 -17.859 1.00 95.62 280 ASN A C 1
ATOM 2195 O O . ASN A 1 280 ? 0.153 4.228 -17.661 1.00 95.62 280 ASN A O 1
ATOM 2199 N N . PRO A 1 281 ? 1.285 2.280 -17.490 1.00 96.50 281 PRO A N 1
ATOM 2200 C CA . PRO A 1 281 ? 2.426 2.832 -16.752 1.00 96.50 281 PRO A CA 1
ATOM 2201 C C . PRO A 1 281 ? 3.360 3.699 -17.615 1.00 96.50 281 PRO A C 1
ATOM 2203 O O . PRO A 1 281 ? 4.173 4.448 -17.082 1.00 96.50 281 PRO A O 1
ATOM 2206 N N . THR A 1 282 ? 3.258 3.626 -18.948 1.00 96.56 282 THR A N 1
ATOM 2207 C CA . THR A 1 282 ? 4.055 4.433 -19.897 1.00 96.56 282 THR A CA 1
ATOM 2208 C C . THR A 1 282 ? 3.154 5.153 -20.917 1.00 96.56 282 THR A C 1
ATOM 2210 O O . THR A 1 282 ? 3.249 4.920 -22.128 1.00 96.56 282 THR A O 1
ATOM 2213 N N . PRO A 1 283 ? 2.230 6.020 -20.454 1.00 95.88 283 PRO A N 1
ATOM 2214 C CA . PRO A 1 283 ? 1.184 6.605 -21.298 1.00 95.88 283 PRO A CA 1
ATOM 2215 C C . PRO A 1 283 ? 1.728 7.625 -22.314 1.00 95.88 283 PRO A C 1
ATOM 2217 O O . PRO A 1 283 ? 1.085 7.896 -23.328 1.00 95.88 283 PRO A O 1
ATOM 2220 N N . ASP A 1 284 ? 2.916 8.175 -22.066 1.00 94.56 284 ASP A N 1
ATOM 2221 C CA . ASP A 1 284 ? 3.603 9.162 -22.897 1.00 94.56 284 ASP A CA 1
ATOM 2222 C C . ASP A 1 284 ? 5.096 8.802 -23.068 1.00 94.56 284 ASP A C 1
ATOM 2224 O O . ASP A 1 284 ? 5.531 7.713 -22.688 1.00 94.56 284 ASP A O 1
ATOM 2228 N N . ASP A 1 285 ? 5.873 9.676 -23.709 1.00 93.50 285 ASP A N 1
ATOM 2229 C CA . ASP A 1 285 ? 7.298 9.457 -24.020 1.00 93.50 285 ASP A CA 1
ATOM 2230 C C . ASP A 1 285 ? 8.241 10.060 -22.960 1.00 93.50 285 ASP A C 1
ATOM 2232 O O . ASP A 1 285 ? 9.392 10.382 -23.250 1.00 93.50 285 ASP A O 1
ATOM 2236 N N . SER A 1 286 ? 7.754 10.287 -21.735 1.00 93.12 286 SER A N 1
ATOM 2237 C CA . SER A 1 286 ? 8.568 10.876 -20.660 1.00 93.12 286 SER A CA 1
ATOM 2238 C C . SER A 1 286 ? 9.533 9.889 -19.993 1.00 93.12 286 SER A C 1
ATOM 2240 O O . SER A 1 286 ? 10.456 10.321 -19.303 1.00 93.12 286 SER A O 1
ATOM 2242 N N . LEU A 1 287 ? 9.338 8.586 -20.204 1.00 92.69 287 LEU A N 1
ATOM 2243 C CA . LEU A 1 287 ? 10.272 7.527 -19.831 1.00 92.69 287 LEU A CA 1
ATOM 2244 C C . LEU A 1 287 ? 10.935 6.974 -21.096 1.00 92.69 287 LEU A C 1
ATOM 2246 O O . LEU A 1 287 ? 10.280 6.832 -22.127 1.00 92.69 287 LEU A O 1
ATOM 2250 N N . ASP A 1 288 ? 12.219 6.620 -21.007 1.00 89.81 288 ASP A N 1
ATOM 2251 C CA . ASP A 1 288 ? 12.998 6.053 -22.123 1.00 89.81 288 ASP A CA 1
ATOM 2252 C C . ASP A 1 288 ? 12.696 4.558 -22.350 1.00 89.81 288 ASP A C 1
ATOM 2254 O O . ASP A 1 288 ? 13.572 3.743 -22.618 1.00 89.81 288 ASP A O 1
ATOM 2258 N N . ALA A 1 289 ? 11.432 4.173 -22.170 1.00 91.00 289 ALA A N 1
ATOM 2259 C CA . ALA A 1 289 ? 10.930 2.836 -22.425 1.00 91.00 289 ALA A CA 1
ATOM 2260 C C . ALA A 1 289 ? 9.417 2.864 -22.655 1.00 91.00 289 ALA A C 1
ATOM 2262 O O . ALA A 1 289 ? 8.690 3.705 -22.121 1.00 91.00 289 ALA A O 1
ATOM 2263 N N . LYS A 1 290 ? 8.937 1.889 -23.428 1.00 92.75 290 LYS A N 1
ATOM 2264 C CA . LYS A 1 290 ? 7.514 1.573 -23.550 1.00 92.75 290 LYS A CA 1
ATOM 2265 C C . LYS A 1 290 ? 7.260 0.214 -22.929 1.00 92.75 290 LYS A C 1
ATOM 2267 O O . LYS A 1 290 ? 7.861 -0.780 -23.337 1.00 92.75 290 LYS A O 1
ATOM 2272 N N . TRP A 1 291 ? 6.344 0.169 -21.973 1.00 94.94 291 TRP A N 1
ATOM 2273 C CA . TRP A 1 291 ? 5.904 -1.075 -21.367 1.00 94.94 291 TRP A CA 1
ATOM 2274 C C . TRP A 1 291 ? 4.626 -1.541 -22.057 1.00 94.94 291 TRP A C 1
ATOM 2276 O O . TRP A 1 291 ? 3.554 -0.967 -21.873 1.00 94.94 291 TRP A O 1
ATOM 2286 N N . SER A 1 292 ? 4.760 -2.553 -22.913 1.00 93.69 292 SER A N 1
ATOM 2287 C CA . SER A 1 292 ? 3.604 -3.164 -23.573 1.00 93.69 292 SER A CA 1
ATOM 2288 C C . SER A 1 292 ? 2.892 -4.129 -22.620 1.00 93.69 292 SER A C 1
ATOM 2290 O O . SER A 1 292 ? 3.576 -4.804 -21.849 1.00 93.69 292 SER A O 1
ATOM 2292 N N . PRO A 1 293 ? 1.550 -4.230 -22.676 1.00 93.12 293 PRO A N 1
ATOM 2293 C CA . PRO A 1 293 ? 0.809 -5.205 -21.885 1.00 93.12 293 PRO A CA 1
ATOM 2294 C C . PRO A 1 293 ? 1.272 -6.634 -22.160 1.00 93.12 293 PRO A C 1
ATOM 2296 O O . PRO A 1 293 ? 1.480 -7.003 -23.317 1.00 93.12 293 PRO A O 1
ATOM 2299 N N . TYR A 1 294 ? 1.369 -7.435 -21.101 1.00 91.69 294 TYR A N 1
ATOM 2300 C CA . TYR A 1 294 ? 1.706 -8.850 -21.189 1.00 91.69 294 TYR A CA 1
ATOM 2301 C C . TYR A 1 294 ? 0.671 -9.619 -22.024 1.00 91.69 294 TYR A C 1
ATOM 2303 O O . TYR A 1 294 ? -0.539 -9.436 -21.885 1.00 91.69 294 TYR A O 1
ATOM 2311 N N . THR A 1 295 ? 1.148 -10.533 -22.868 1.00 89.88 295 THR A N 1
ATOM 2312 C CA . THR A 1 295 ? 0.321 -11.512 -23.584 1.00 89.88 295 THR A CA 1
ATOM 2313 C C . THR A 1 295 ? 0.925 -12.901 -23.430 1.00 89.88 295 THR A C 1
ATOM 2315 O O . THR A 1 295 ? 2.144 -13.024 -23.422 1.00 89.88 295 THR A O 1
ATOM 2318 N N . LEU A 1 296 ? 0.106 -13.959 -23.379 1.00 86.00 296 LEU A N 1
ATOM 2319 C CA . LEU A 1 296 ? 0.614 -15.340 -23.276 1.00 86.00 296 LEU A CA 1
ATOM 2320 C C . LEU A 1 296 ? 1.586 -15.707 -24.413 1.00 86.00 296 LEU A C 1
ATOM 2322 O O . LEU A 1 296 ? 2.470 -16.531 -24.224 1.00 86.00 296 LEU A O 1
ATOM 2326 N N . GLU A 1 297 ? 1.428 -15.094 -25.590 1.00 89.69 297 GLU A N 1
ATOM 2327 C CA . GLU A 1 297 ? 2.290 -15.337 -26.751 1.00 89.69 297 GLU A CA 1
ATOM 2328 C C . GLU A 1 297 ? 3.648 -14.631 -26.650 1.00 89.69 297 GLU A C 1
ATOM 2330 O O . GLU A 1 297 ? 4.666 -15.214 -27.011 1.00 89.69 297 GLU A O 1
ATOM 2335 N N . ARG A 1 298 ? 3.676 -13.366 -26.210 1.00 91.06 298 ARG A N 1
ATOM 2336 C CA . ARG A 1 298 ? 4.899 -12.543 -26.250 1.00 91.06 298 ARG A CA 1
ATOM 2337 C C . ARG A 1 298 ? 5.567 -12.392 -24.888 1.00 91.06 298 ARG A C 1
ATOM 2339 O O . ARG A 1 298 ? 6.735 -12.027 -24.842 1.00 91.06 298 ARG A O 1
ATOM 2346 N N . GLN A 1 299 ? 4.844 -12.645 -23.802 1.00 92.31 299 GLN A N 1
ATOM 2347 C CA . GLN A 1 299 ? 5.330 -12.618 -22.423 1.00 92.31 299 GLN A CA 1
ATOM 2348 C C . GLN A 1 299 ? 6.165 -11.369 -22.100 1.00 92.31 299 GLN A C 1
ATOM 2350 O O . GLN A 1 299 ? 7.303 -11.458 -21.642 1.00 92.31 299 GLN A O 1
ATOM 2355 N N . GLU A 1 300 ? 5.640 -10.196 -22.449 1.00 94.69 300 GLU A N 1
ATOM 2356 C CA . GLU A 1 300 ? 6.379 -8.937 -22.349 1.00 94.69 300 GLU A CA 1
ATOM 2357 C C . GLU A 1 300 ? 6.619 -8.522 -20.897 1.00 94.69 300 GLU A C 1
ATOM 2359 O O . GLU A 1 300 ? 5.713 -8.591 -20.067 1.00 94.69 300 GLU A O 1
ATOM 2364 N N . TYR A 1 301 ? 7.819 -8.020 -20.616 1.00 95.38 301 TYR A N 1
ATOM 2365 C CA . TYR A 1 301 ? 8.166 -7.437 -19.323 1.00 95.38 301 TYR A CA 1
ATOM 2366 C C . TYR A 1 301 ? 9.014 -6.172 -19.498 1.00 95.38 301 TYR A C 1
ATOM 2368 O O . TYR A 1 301 ? 9.557 -5.907 -20.578 1.00 95.38 301 TYR A O 1
ATOM 2376 N N . LEU A 1 302 ? 9.118 -5.387 -18.427 1.00 96.50 302 LEU A N 1
ATOM 2377 C CA . LEU A 1 302 ? 10.028 -4.254 -18.330 1.00 96.50 302 LEU A CA 1
ATOM 2378 C C . LEU A 1 302 ? 11.000 -4.493 -17.171 1.00 96.50 302 LEU A C 1
ATOM 2380 O O . LEU A 1 302 ? 10.578 -4.603 -16.025 1.00 96.50 302 LEU A O 1
ATOM 2384 N N . ASP A 1 303 ? 12.289 -4.570 -17.482 1.00 95.56 303 ASP A N 1
ATOM 2385 C CA . ASP A 1 303 ? 13.376 -4.608 -16.506 1.00 95.56 303 ASP A CA 1
ATOM 2386 C C . ASP A 1 303 ? 13.576 -3.207 -15.909 1.00 95.56 303 ASP A C 1
ATOM 2388 O O . ASP A 1 303 ? 13.764 -2.234 -16.651 1.00 95.56 303 ASP A O 1
ATOM 2392 N N . LEU A 1 304 ? 13.523 -3.120 -14.577 1.00 94.31 304 LEU A N 1
ATOM 2393 C CA . LEU A 1 304 ? 13.722 -1.900 -13.789 1.00 94.31 304 LEU A CA 1
ATOM 2394 C C . LEU A 1 304 ? 15.138 -1.822 -13.187 1.00 94.31 304 LEU A C 1
ATOM 2396 O O . LEU A 1 304 ? 15.319 -1.313 -12.081 1.00 94.31 304 LEU A O 1
ATOM 2400 N N . GLY A 1 305 ? 16.142 -2.347 -13.891 1.00 91.56 305 GLY A N 1
ATOM 2401 C CA . GLY A 1 305 ? 17.551 -2.186 -13.542 1.00 91.56 305 GLY A CA 1
ATOM 2402 C C . GLY A 1 305 ? 18.071 -0.753 -13.733 1.00 91.56 305 GLY A C 1
ATOM 2403 O O . GLY A 1 305 ? 17.318 0.215 -13.790 1.00 91.56 305 GLY A O 1
ATOM 2404 N N . ASN A 1 306 ? 19.394 -0.613 -13.887 1.00 88.62 306 ASN A N 1
ATOM 2405 C CA . ASN A 1 306 ? 20.051 0.696 -14.070 1.00 88.62 306 ASN A CA 1
ATOM 2406 C C . ASN A 1 306 ? 19.496 1.514 -15.252 1.00 88.62 306 ASN A C 1
ATOM 2408 O O . ASN A 1 306 ? 19.600 2.742 -15.267 1.00 88.62 306 ASN A O 1
ATOM 2412 N N . GLU A 1 307 ? 18.973 0.821 -16.261 1.00 91.06 307 GLU A N 1
ATOM 2413 C CA . GLU A 1 307 ? 18.283 1.381 -17.415 1.00 91.06 307 GLU A CA 1
ATOM 2414 C C . GLU A 1 307 ? 16.996 0.586 -17.629 1.00 91.06 307 GLU A C 1
ATOM 2416 O O . GLU A 1 307 ? 16.975 -0.631 -17.432 1.00 91.06 307 GLU A O 1
ATOM 2421 N N . LEU A 1 308 ? 15.937 1.267 -18.070 1.00 94.50 308 LEU A N 1
ATOM 2422 C CA . LEU A 1 308 ? 14.680 0.610 -18.402 1.00 94.50 308 LEU A CA 1
ATOM 2423 C C . LEU A 1 308 ? 14.847 -0.211 -19.678 1.00 94.50 308 LEU A C 1
ATOM 2425 O O . LEU A 1 308 ? 15.183 0.332 -20.732 1.00 94.50 308 LEU A O 1
ATOM 2429 N N . LYS A 1 309 ? 14.577 -1.515 -19.604 1.00 94.69 309 LYS A N 1
ATOM 2430 C CA . LYS A 1 309 ? 14.746 -2.406 -20.754 1.00 94.69 309 LYS A CA 1
ATOM 2431 C C . LYS A 1 309 ? 13.548 -3.320 -20.934 1.00 94.69 309 LYS A C 1
ATOM 2433 O O . LYS A 1 309 ? 13.263 -4.174 -20.104 1.00 94.69 309 LYS A O 1
ATOM 2438 N N . SER A 1 310 ? 12.860 -3.171 -22.059 1.00 94.38 310 SER A N 1
ATOM 2439 C CA . SER A 1 310 ? 11.805 -4.104 -22.446 1.00 94.38 310 SER A CA 1
ATOM 2440 C C . SER A 1 310 ? 12.404 -5.456 -22.839 1.00 94.38 310 SER A C 1
ATOM 2442 O O . SER A 1 310 ? 13.443 -5.517 -23.505 1.00 94.38 310 SER A O 1
ATOM 2444 N N . GLY A 1 311 ? 11.716 -6.533 -22.480 1.00 93.56 311 GLY A N 1
ATOM 2445 C CA . GLY A 1 311 ? 12.078 -7.891 -22.860 1.00 93.56 311 GLY A CA 1
ATOM 2446 C C . GLY A 1 311 ? 10.858 -8.790 -23.036 1.00 93.56 311 GLY A C 1
ATOM 2447 O O . GLY A 1 311 ? 9.711 -8.349 -22.939 1.00 93.56 311 GLY A O 1
ATOM 2448 N N . ASN A 1 312 ? 11.129 -10.059 -23.322 1.00 95.19 312 ASN A N 1
ATOM 2449 C CA . ASN A 1 312 ? 10.144 -11.120 -23.499 1.00 95.19 312 ASN A CA 1
ATOM 2450 C C . ASN A 1 312 ? 10.616 -12.353 -22.730 1.00 95.19 312 ASN A C 1
ATOM 2452 O O . ASN A 1 312 ? 11.824 -12.572 -22.667 1.00 95.19 312 ASN A O 1
ATOM 2456 N N . ALA A 1 313 ? 9.672 -13.132 -22.197 1.00 92.44 313 ALA A N 1
ATOM 2457 C CA . ALA A 1 313 ? 9.928 -14.391 -21.494 1.00 92.44 313 ALA A CA 1
ATOM 2458 C C . ALA A 1 313 ? 10.993 -14.238 -20.381 1.00 92.44 313 ALA A C 1
ATOM 2460 O O . ALA A 1 313 ? 12.115 -14.737 -20.515 1.00 92.44 313 ALA A O 1
ATOM 2461 N N . PRO A 1 314 ? 10.680 -13.486 -19.307 1.00 89.69 314 PRO A N 1
ATOM 2462 C CA . PRO A 1 314 ? 11.623 -13.293 -18.209 1.00 89.69 314 PRO A CA 1
ATOM 2463 C C . PRO A 1 314 ? 12.007 -14.651 -17.601 1.00 89.69 314 PRO A C 1
ATOM 2465 O O . PRO A 1 314 ? 11.139 -15.494 -17.396 1.00 89.69 314 PRO A O 1
ATOM 2468 N N . ASP A 1 315 ? 13.304 -14.873 -17.370 1.00 89.50 315 ASP A N 1
ATOM 2469 C CA . ASP A 1 315 ? 13.863 -16.103 -16.785 1.00 89.50 315 ASP A CA 1
ATOM 2470 C C . ASP A 1 315 ? 13.397 -17.416 -17.458 1.00 89.50 315 ASP A C 1
ATOM 2472 O O . ASP A 1 315 ? 13.245 -18.455 -16.812 1.00 89.50 315 ASP A O 1
ATOM 2476 N N . GLU A 1 316 ? 13.203 -17.389 -18.786 1.00 91.31 316 GLU A N 1
ATOM 2477 C CA . GLU A 1 316 ? 12.651 -18.495 -19.588 1.00 91.31 316 GLU A CA 1
ATOM 2478 C C . GLU A 1 316 ? 13.302 -19.858 -19.294 1.00 91.31 316 GLU A C 1
ATOM 2480 O O . GLU A 1 316 ? 12.607 -20.869 -19.177 1.00 91.31 316 GLU A O 1
ATOM 2485 N N . GLU A 1 317 ? 14.632 -19.921 -19.179 1.00 91.44 317 GLU A N 1
ATOM 2486 C CA . GLU A 1 317 ? 15.337 -21.181 -18.912 1.00 91.44 317 GLU A CA 1
ATOM 2487 C C . GLU A 1 317 ? 14.971 -21.774 -17.540 1.00 91.44 317 GLU A C 1
ATOM 2489 O O . GLU A 1 317 ? 14.784 -22.989 -17.417 1.00 91.44 317 GLU A O 1
ATOM 2494 N N . GLU A 1 318 ? 14.834 -20.928 -16.518 1.00 89.56 318 GLU A N 1
ATOM 2495 C CA . GLU A 1 318 ? 14.528 -21.337 -15.146 1.00 89.56 318 GLU A CA 1
ATOM 2496 C C . GLU A 1 318 ? 13.056 -21.723 -14.998 1.00 89.56 318 GLU A C 1
ATOM 2498 O O . GLU A 1 318 ? 12.750 -22.771 -14.419 1.00 89.56 318 GLU A O 1
ATOM 2503 N N . ILE A 1 319 ? 12.148 -20.940 -15.589 1.00 88.31 319 ILE A N 1
ATOM 2504 C CA . ILE A 1 319 ? 10.715 -21.260 -15.638 1.00 88.31 319 ILE A CA 1
ATOM 2505 C C . ILE A 1 319 ? 10.511 -22.609 -16.330 1.00 88.31 319 ILE A C 1
ATOM 2507 O O . ILE A 1 319 ? 9.904 -23.516 -15.756 1.00 88.31 319 ILE A O 1
ATOM 2511 N N . ASN A 1 320 ? 11.109 -22.799 -17.511 1.00 89.69 320 ASN A N 1
ATOM 2512 C CA . ASN A 1 320 ? 11.025 -24.064 -18.238 1.00 89.69 320 ASN A CA 1
ATOM 2513 C C . ASN A 1 320 ? 11.574 -25.235 -17.416 1.00 89.69 320 ASN A C 1
ATOM 2515 O O . ASN A 1 320 ? 11.025 -26.338 -17.466 1.00 89.69 320 ASN A O 1
ATOM 2519 N N . PHE A 1 321 ? 12.660 -25.045 -16.663 1.00 91.25 321 PHE A N 1
ATOM 2520 C CA . PHE A 1 321 ? 13.184 -26.089 -15.784 1.00 91.25 321 PHE A CA 1
ATOM 2521 C C . PHE A 1 321 ? 12.147 -26.515 -14.733 1.00 91.25 321 PHE A C 1
ATOM 2523 O O . PHE A 1 321 ? 11.882 -27.715 -14.591 1.00 91.25 321 PHE A O 1
ATOM 2530 N N . TRP A 1 322 ? 11.532 -25.558 -14.034 1.00 87.00 322 TRP A N 1
ATOM 2531 C CA . TRP A 1 322 ? 10.548 -25.840 -12.988 1.00 87.00 322 TRP A CA 1
ATOM 2532 C C . TRP A 1 322 ? 9.250 -26.435 -13.536 1.00 87.00 322 TRP A C 1
ATOM 2534 O O . TRP A 1 322 ? 8.769 -27.432 -12.992 1.00 87.00 322 TRP A O 1
ATOM 2544 N N . GLU A 1 323 ? 8.721 -25.910 -14.641 1.00 85.44 323 GLU A N 1
ATOM 2545 C CA . GLU A 1 323 ? 7.530 -26.459 -15.298 1.00 85.44 323 GLU A CA 1
ATOM 2546 C C . GLU A 1 323 ? 7.751 -27.899 -15.767 1.00 85.44 323 GLU A C 1
ATOM 2548 O O . GLU A 1 323 ? 6.908 -28.777 -15.545 1.00 85.44 323 GLU A O 1
ATOM 2553 N N . ASN A 1 324 ? 8.913 -28.184 -16.364 1.00 88.12 324 ASN A N 1
ATOM 2554 C CA . ASN A 1 324 ? 9.268 -29.537 -16.778 1.00 88.12 324 ASN A CA 1
ATOM 2555 C C . ASN A 1 324 ? 9.420 -30.471 -15.576 1.00 88.12 324 ASN A C 1
ATOM 2557 O O . ASN A 1 324 ? 8.990 -31.627 -15.643 1.00 88.12 324 ASN A O 1
ATOM 2561 N N . LEU A 1 325 ? 10.005 -29.994 -14.473 1.00 87.31 325 LEU A N 1
ATOM 2562 C CA . LEU A 1 325 ? 10.148 -30.766 -13.242 1.00 87.31 325 LEU A CA 1
ATOM 2563 C C . LEU A 1 325 ? 8.776 -31.112 -12.644 1.00 87.31 325 LEU A C 1
ATOM 2565 O O . LEU A 1 325 ? 8.515 -32.282 -12.351 1.00 87.31 325 LEU A O 1
ATOM 2569 N N . LEU A 1 326 ? 7.886 -30.124 -12.515 1.00 82.62 326 LEU A N 1
ATOM 2570 C CA . LEU A 1 326 ? 6.520 -30.302 -12.016 1.00 82.62 326 LEU A CA 1
ATOM 2571 C C . LEU A 1 326 ? 5.700 -31.214 -12.931 1.00 82.62 326 LEU A C 1
ATOM 2573 O O . LEU A 1 326 ? 5.018 -32.111 -12.448 1.00 82.62 326 LEU A O 1
ATOM 2577 N N . THR A 1 327 ? 5.814 -31.063 -14.247 1.00 83.44 327 THR A N 1
ATOM 2578 C CA . THR A 1 327 ? 5.095 -31.916 -15.203 1.00 83.44 327 THR A CA 1
ATOM 2579 C C . THR A 1 327 ? 5.608 -33.358 -15.182 1.00 83.44 327 THR A C 1
ATOM 2581 O O . THR A 1 327 ? 4.827 -34.303 -15.296 1.00 83.44 327 THR A O 1
ATOM 2584 N N . SER A 1 328 ? 6.921 -33.547 -15.023 1.00 86.50 328 SER A N 1
ATOM 2585 C CA . SER A 1 328 ? 7.554 -34.872 -15.071 1.00 86.50 328 SER A CA 1
ATOM 2586 C C . SER A 1 328 ? 7.427 -35.653 -13.763 1.00 86.50 328 SER A C 1
ATOM 2588 O O . SER A 1 328 ? 7.332 -36.881 -13.790 1.00 86.50 328 SER A O 1
ATOM 2590 N N . PHE A 1 329 ? 7.452 -34.963 -12.619 1.00 84.62 329 PHE A N 1
ATOM 2591 C CA . PHE A 1 329 ? 7.548 -35.591 -11.296 1.00 84.62 329 PHE A CA 1
ATOM 2592 C C . PHE A 1 329 ? 6.497 -35.118 -10.295 1.00 84.62 329 PHE A C 1
ATOM 2594 O O . PHE A 1 329 ? 6.337 -35.756 -9.251 1.00 84.62 329 PHE A O 1
ATOM 2601 N N . GLY A 1 330 ? 5.775 -34.036 -10.587 1.00 76.25 330 GLY A N 1
ATOM 2602 C CA . GLY A 1 330 ? 4.651 -33.593 -9.776 1.00 76.25 330 GLY A CA 1
ATOM 2603 C C . GLY A 1 330 ? 3.600 -34.691 -9.743 1.00 76.25 330 GLY A C 1
ATOM 2604 O O . GLY A 1 330 ? 3.008 -35.061 -10.759 1.00 76.25 330 GLY A O 1
ATOM 2605 N N . GLN A 1 331 ? 3.375 -35.262 -8.562 1.00 65.50 331 GLN A N 1
ATOM 2606 C CA . GLN A 1 331 ? 2.219 -36.121 -8.375 1.00 65.50 331 GLN A CA 1
ATOM 2607 C C . GLN A 1 331 ? 0.977 -35.265 -8.613 1.00 65.50 331 GLN A C 1
ATOM 2609 O O . GLN A 1 331 ? 0.839 -34.206 -8.004 1.00 65.50 331 GLN A O 1
ATOM 2614 N N . LYS A 1 332 ? 0.060 -35.730 -9.471 1.00 57.91 332 LYS A N 1
ATOM 2615 C CA . LYS A 1 332 ? -1.317 -35.229 -9.468 1.00 57.91 332 LYS A CA 1
ATOM 2616 C C . LYS A 1 332 ? -1.899 -35.542 -8.092 1.00 57.91 332 LYS A C 1
ATOM 2618 O O . LYS A 1 332 ? -2.371 -36.654 -7.860 1.00 57.91 332 LYS A O 1
ATOM 2623 N N . LEU A 1 333 ? -1.768 -34.604 -7.163 1.00 50.09 333 LEU A N 1
ATOM 2624 C CA . LEU A 1 333 ? -2.516 -34.625 -5.920 1.00 50.09 333 LEU A CA 1
ATOM 2625 C C . LEU A 1 333 ? -3.967 -34.334 -6.316 1.00 50.09 333 LEU A C 1
ATOM 2627 O O . LEU A 1 333 ? -4.240 -33.346 -6.996 1.00 50.09 333 LEU A O 1
ATOM 2631 N N . TYR A 1 334 ? -4.817 -35.319 -6.036 1.00 41.50 334 TYR A N 1
ATOM 2632 C CA . TYR A 1 334 ? -6.221 -35.400 -6.436 1.00 41.50 334 TYR A CA 1
ATOM 2633 C C . TYR A 1 334 ? -7.085 -34.320 -5.803 1.00 41.50 334 TYR A C 1
ATOM 2635 O O . TYR A 1 334 ? -6.825 -33.999 -4.620 1.00 41.50 334 TYR A O 1
#

InterPro domains:
  IPR002018 Carboxylesterase, type B [PF00135] (23-187)
  IPR002018 Carboxylesterase, type B [PF00135] (237-322)
  IPR019819 Carboxylesterase type B, conserved site [PS00941] (102-112)
  IPR029058 Alpha/Beta hydrolase fold [G3DSA:3.40.50.1820] (2-189)
  IPR029058 Alpha/Beta hydrolase fold [G3DSA:3.40.50.1820] (232-331)
  IPR029058 Alpha/Beta hydrolase fold [SSF53474] (23-326)

Radius of gyration: 24.04 Å; chains: 1; bounding box: 49×95×66 Å

Sequence (334 aa):
MMFLRSVISLCLALSVTSSTVVQVRVNEGILEGELVDNEYGGTYFSFLGIPYAQPPVGDLRFKAPQPSTPWEGVRNAKEFGSKCTQYELFVDDDKGTRSGDEDCLYLNVYTPDVQPDKPLPVMFWIHGGGFVSGSGQDDEYGPKLLVRKDVILVTINYRLEVLGFLCLDTEEVPGNAGLKDQVLALNVADEKDFGNNERFFYGDMVDAVANNVHEGVDIMIGYTADEGHLVGDRPVVAHADDLLYLFSARYQPIIDMNSVEFKHVEIVTKLWTDFARYGNPTPDDSLDAKWSPYTLERQEYLDLGNELKSGNAPDEEEINFWENLLTSFGQKLY